Protein AF-M8CAL8-F1 (afdb_monomer_lite)

Secondary structure (DSSP, 8-state):
--SHHHHHHHHHHHHHHHHHSPPPP----GGG-PPPPTT---EEES--EEEEEEEESS---TTS---EEEEEEEE-HHHHHHHHHHHTT--PEEE----SSHHHHHHHHHHHHTT---TTS--GGGSS-TTPPPPEEEEEE-TTS-EEEEEEE-HHHHHHS-HHHHHHTHHHHHT-S-EEEETTS-HHHHHHHHHHHHHHT--EEEE--SHHHHGGGTTTGGG-SEE---HHHHHHHHHHTSSTT-------TT-S-HHHHHHHHHHHHHHHHHHHHHTT--EE-------------

InterPro domains:
  IPR002173 Carbohydrate/purine kinase, PfkB, conserved site [PS00583] (75-99)
  IPR011611 Carbohydrate kinase PfkB [PF00294] (66-242)
  IPR029056 Ribokinase-like [G3DSA:3.40.1190.20] (42-285)
  IPR029056 Ribokinase-like [SSF53613] (43-284)

Organism: Aegilops tauschii (NCBI:txid37682)

Structure (mmCIF, N/CA/C/O backbone):
data_AF-M8CAL8-F1
#
_entry.id   AF-M8CAL8-F1
#
loop_
_atom_site.group_PDB
_atom_site.id
_atom_site.type_symbol
_atom_site.label_atom_id
_atom_site.label_alt_id
_atom_site.label_comp_id
_atom_site.label_asym_id
_atom_site.label_entity_id
_atom_site.label_seq_id
_atom_site.pdbx_PDB_ins_code
_atom_site.Cartn_x
_atom_site.Cartn_y
_atom_site.Cartn_z
_atom_site.occupancy
_atom_site.B_iso_or_equiv
_atom_site.auth_seq_id
_atom_site.auth_comp_id
_atom_site.auth_asym_id
_atom_site.auth_atom_id
_atom_site.pdbx_PDB_model_num
ATOM 1 N N . MET A 1 1 ? -33.658 17.169 58.702 1.00 45.44 1 MET A N 1
ATOM 2 C CA . MET A 1 1 ? -34.264 17.317 57.355 1.00 45.44 1 MET A CA 1
ATOM 3 C C . MET A 1 1 ? -33.253 17.906 56.363 1.00 45.44 1 MET A C 1
ATOM 5 O O . MET A 1 1 ? -33.520 18.945 55.778 1.00 45.44 1 MET A O 1
ATOM 9 N N . THR A 1 2 ? -32.094 17.271 56.149 1.00 45.88 2 THR A N 1
ATOM 10 C CA . THR A 1 2 ? -31.047 17.849 55.271 1.00 45.88 2 THR A CA 1
ATOM 11 C C . THR A 1 2 ? -30.362 16.864 54.317 1.00 45.88 2 THR A C 1
ATOM 13 O O . THR A 1 2 ? -29.636 17.321 53.447 1.00 45.88 2 THR A O 1
ATOM 16 N N . ASP A 1 3 ? -30.657 15.558 54.359 1.00 44.22 3 ASP A N 1
ATOM 17 C CA . ASP A 1 3 ? -29.988 14.579 53.473 1.00 44.22 3 ASP A CA 1
ATOM 18 C C . ASP A 1 3 ? -30.807 14.119 52.254 1.00 44.22 3 ASP A C 1
ATOM 20 O O . ASP A 1 3 ? -30.258 13.645 51.258 1.00 44.22 3 ASP A O 1
ATOM 24 N N . ALA A 1 4 ? -32.132 14.291 52.267 1.00 46.16 4 ALA A N 1
ATOM 25 C CA . ALA A 1 4 ? -32.976 13.785 51.181 1.00 46.16 4 ALA A CA 1
ATOM 26 C C . ALA A 1 4 ? -32.853 14.617 49.885 1.00 46.16 4 ALA A C 1
ATOM 28 O O . ALA A 1 4 ? -32.851 14.057 48.787 1.00 46.16 4 ALA A O 1
ATOM 29 N N . ALA A 1 5 ? -32.688 15.941 49.995 1.00 46.66 5 ALA A N 1
ATOM 30 C CA . ALA A 1 5 ? -32.667 16.848 48.844 1.00 46.66 5 ALA A CA 1
ATOM 31 C C . ALA A 1 5 ? -31.391 16.714 47.989 1.00 46.66 5 ALA A C 1
ATOM 33 O O . ALA A 1 5 ? -31.481 16.695 46.761 1.00 46.66 5 ALA A O 1
ATOM 34 N N . ALA A 1 6 ? -30.221 16.525 48.617 1.00 49.16 6 ALA A N 1
ATOM 35 C CA . ALA A 1 6 ? -28.933 16.387 47.927 1.00 49.16 6 ALA A CA 1
ATOM 36 C C . ALA A 1 6 ? -28.840 15.110 47.065 1.00 49.16 6 ALA A C 1
ATOM 38 O O . ALA A 1 6 ? -28.161 15.088 46.034 1.00 49.16 6 ALA A O 1
ATOM 39 N N . SER A 1 7 ? -29.564 14.054 47.451 1.00 55.91 7 SER A N 1
ATOM 40 C CA . SER A 1 7 ? -29.590 12.777 46.728 1.00 55.91 7 SER A CA 1
ATOM 41 C C . SER A 1 7 ? -30.360 12.847 45.400 1.00 55.91 7 SER A C 1
ATOM 43 O O . SER A 1 7 ? -29.988 12.178 44.432 1.00 55.91 7 SER A O 1
ATOM 45 N N . SER A 1 8 ? -31.398 13.691 45.313 1.00 54.00 8 SER A N 1
ATOM 46 C CA . SER A 1 8 ? -32.253 13.785 44.121 1.00 54.00 8 SER A CA 1
ATOM 47 C C . SER A 1 8 ? -31.601 14.596 42.995 1.00 54.00 8 SER A C 1
ATOM 49 O O . SER A 1 8 ? -31.705 14.228 41.823 1.00 54.00 8 SER A O 1
ATOM 51 N N . SER A 1 9 ? -30.857 15.647 43.353 1.00 53.38 9 SER A N 1
ATOM 52 C CA . SER A 1 9 ? -30.131 16.515 42.419 1.00 53.38 9 SER A CA 1
ATOM 53 C C . SER A 1 9 ? -28.962 15.773 41.774 1.00 53.38 9 SER A C 1
ATOM 55 O O . SER A 1 9 ? -28.768 15.848 40.562 1.00 53.38 9 SER A O 1
ATOM 57 N N . ARG A 1 10 ? -28.227 14.973 42.565 1.00 56.38 10 ARG A N 1
ATOM 58 C CA . ARG A 1 10 ? -27.135 14.122 42.063 1.00 56.38 10 ARG A CA 1
ATOM 59 C C . ARG A 1 10 ? -27.631 13.070 41.071 1.00 56.38 10 ARG A C 1
ATOM 61 O O . ARG A 1 10 ? -27.015 12.892 40.027 1.00 56.38 10 ARG A O 1
ATOM 68 N N . ARG A 1 11 ? -28.778 12.431 41.334 1.00 61.41 11 ARG A N 1
ATOM 69 C CA . ARG A 1 11 ? -29.354 11.424 40.421 1.00 61.41 11 ARG A CA 1
ATOM 70 C C . ARG A 1 11 ? -29.798 12.005 39.074 1.00 61.41 11 ARG A C 1
ATOM 72 O O . ARG A 1 11 ? -29.676 11.314 38.069 1.00 61.41 11 ARG A O 1
ATOM 79 N N . ARG A 1 12 ? -30.270 13.258 39.032 1.00 62.41 12 ARG A N 1
ATOM 80 C CA . ARG A 1 12 ? -30.657 13.930 37.773 1.00 62.41 12 ARG A CA 1
ATOM 81 C C . ARG A 1 12 ? -29.468 14.429 36.952 1.00 62.41 12 ARG A C 1
ATOM 83 O O . ARG A 1 12 ? -29.579 14.511 35.736 1.00 62.41 12 ARG A O 1
ATOM 90 N N . MET A 1 13 ? -28.346 14.740 37.600 1.00 58.12 13 MET A N 1
ATOM 91 C CA . MET A 1 13 ? -27.135 15.246 36.938 1.00 58.12 13 MET A CA 1
ATOM 92 C C . MET A 1 13 ? -26.206 14.138 36.424 1.00 58.12 13 MET A C 1
ATOM 94 O O . MET A 1 13 ? -25.361 14.394 35.571 1.00 58.12 13 MET A O 1
ATOM 98 N N . GLU A 1 14 ? -26.366 12.900 36.895 1.00 56.22 14 GLU A N 1
ATOM 99 C CA . GLU A 1 14 ? -25.504 11.773 36.519 1.00 56.22 14 GLU A CA 1
ATOM 100 C C . GLU A 1 14 ? -25.536 11.402 35.015 1.00 56.22 14 GLU A C 1
ATOM 102 O O . GLU A 1 14 ? -24.474 11.130 34.452 1.00 56.22 14 GLU A O 1
ATOM 107 N N . PRO A 1 15 ? -26.684 11.440 34.303 1.00 58.56 15 PRO A N 1
ATOM 108 C CA . PRO A 1 15 ? -26.725 11.200 32.855 1.00 58.56 15 PRO A CA 1
ATOM 109 C C . PRO A 1 15 ? -26.003 12.286 32.047 1.00 58.56 15 PRO A C 1
ATOM 111 O O . PRO A 1 15 ? -25.360 11.984 31.041 1.00 58.56 15 PRO A O 1
ATOM 114 N N . VAL A 1 16 ? -26.080 13.539 32.512 1.00 63.75 16 VAL A N 1
ATOM 115 C CA . VAL A 1 16 ? -25.415 14.701 31.902 1.00 63.75 16 VAL A CA 1
ATOM 116 C C . VAL A 1 16 ? -23.908 14.626 32.145 1.00 63.75 16 VAL A C 1
ATOM 118 O O . VAL A 1 16 ? -23.120 14.775 31.216 1.00 63.75 16 VAL A O 1
ATOM 121 N N . ARG A 1 17 ? -23.494 14.268 33.366 1.00 59.16 17 ARG A N 1
ATOM 122 C CA . ARG A 1 17 ? -22.090 14.019 33.720 1.00 59.16 17 ARG A CA 1
ATOM 123 C C . ARG A 1 17 ? -21.457 12.917 32.861 1.00 59.16 17 ARG A C 1
ATOM 125 O O . ARG A 1 17 ? -20.311 13.064 32.459 1.00 59.16 17 ARG A O 1
ATOM 132 N N . ARG A 1 18 ? -22.192 11.848 32.529 1.00 56.25 18 ARG A N 1
ATOM 133 C CA . ARG A 1 18 ? -21.703 10.780 31.630 1.00 56.25 18 ARG A CA 1
ATOM 134 C C . ARG A 1 18 ? -21.547 11.206 30.168 1.00 56.25 18 ARG A C 1
ATOM 136 O O . ARG A 1 18 ? -20.759 10.586 29.469 1.00 56.25 18 ARG A O 1
ATOM 143 N N . HIS A 1 19 ? -22.283 12.218 29.709 1.00 59.44 19 HIS A N 1
ATOM 144 C CA . HIS A 1 19 ? -22.150 12.757 28.348 1.00 59.44 19 HIS A CA 1
ATOM 145 C C . HIS A 1 19 ? -21.056 13.825 28.233 1.00 59.44 19 HIS A C 1
ATOM 147 O O . HIS A 1 19 ? -20.550 14.053 27.140 1.00 59.44 19 HIS A O 1
ATOM 153 N N . LEU A 1 20 ? -20.695 14.470 29.347 1.00 55.94 20 LEU A N 1
ATOM 154 C CA . LEU A 1 20 ? -19.670 15.519 29.401 1.00 55.94 20 LEU A CA 1
ATOM 155 C C . LEU A 1 20 ? -18.268 14.995 29.742 1.00 55.94 20 LEU A C 1
ATOM 157 O O . LEU A 1 20 ? -17.295 15.732 29.604 1.00 55.94 20 LEU A O 1
ATOM 161 N N . LEU A 1 21 ? -18.150 13.746 30.199 1.00 47.38 21 LEU A N 1
ATOM 162 C CA . LEU A 1 21 ? -16.858 13.096 30.387 1.00 47.38 21 LEU A CA 1
ATOM 163 C C . LEU A 1 21 ? -16.451 12.387 29.087 1.00 47.38 21 LEU A C 1
ATOM 165 O O . LEU A 1 21 ? -17.270 11.646 28.534 1.00 47.38 21 LEU A O 1
ATOM 169 N N . PRO A 1 22 ? -15.208 12.567 28.601 1.00 40.62 22 PRO A N 1
ATOM 170 C CA . PRO A 1 22 ? -14.703 11.774 27.490 1.00 40.62 22 PRO A CA 1
ATOM 171 C C . PRO A 1 22 ? -14.821 10.295 27.862 1.00 40.62 22 PRO A C 1
ATOM 173 O O . PRO A 1 22 ? -14.403 9.882 28.949 1.00 40.62 22 PRO A O 1
ATOM 176 N N . ARG A 1 23 ? -15.452 9.501 26.987 1.00 48.69 23 ARG A N 1
ATOM 177 C CA . ARG A 1 23 ? -15.519 8.051 27.186 1.00 48.69 23 ARG A CA 1
ATOM 178 C C . ARG A 1 23 ? -14.078 7.545 27.288 1.00 48.69 23 ARG A C 1
ATOM 180 O O . ARG A 1 23 ? -13.284 7.888 26.412 1.00 48.69 23 ARG A O 1
ATOM 187 N N . PRO A 1 24 ? -13.718 6.759 28.318 1.00 43.84 24 PRO A N 1
ATOM 188 C CA . PRO A 1 24 ? -12.423 6.103 28.310 1.00 43.84 24 PRO A CA 1
ATOM 189 C C . PRO A 1 24 ? -12.332 5.273 27.022 1.00 43.84 24 PRO A C 1
ATOM 191 O O . PRO A 1 24 ? -13.335 4.654 26.639 1.00 43.84 24 PRO A O 1
ATOM 194 N N . PRO A 1 25 ? -11.183 5.285 26.325 1.00 42.75 25 PRO A N 1
ATOM 195 C CA . PRO A 1 25 ? -11.011 4.451 25.150 1.00 42.75 25 PRO A CA 1
ATOM 196 C C . PRO A 1 25 ? -11.322 3.000 25.542 1.00 42.75 25 PRO A C 1
ATOM 198 O O . PRO A 1 25 ? -10.982 2.587 26.657 1.00 42.75 25 PRO A O 1
ATOM 201 N N . PRO A 1 26 ? -12.003 2.225 24.682 1.00 40.81 26 PRO A N 1
ATOM 202 C CA . PRO A 1 26 ? -12.316 0.841 24.990 1.00 40.81 26 PRO A CA 1
ATOM 203 C C . PRO A 1 26 ? -11.010 0.097 25.283 1.00 40.81 26 PRO A C 1
ATOM 205 O O . PRO A 1 26 ? -10.148 -0.047 24.409 1.00 40.81 26 PRO A O 1
ATOM 208 N N . VAL A 1 27 ? -10.862 -0.343 26.534 1.00 36.78 27 VAL A N 1
ATOM 209 C CA . VAL A 1 27 ? -9.785 -1.234 26.959 1.00 36.78 27 VAL A CA 1
ATOM 210 C C . VAL A 1 27 ? -10.087 -2.587 26.329 1.00 36.78 27 VAL A C 1
ATOM 212 O O . VAL A 1 27 ? -10.927 -3.340 26.818 1.00 36.78 27 VAL A O 1
ATOM 215 N N . LEU A 1 28 ? -9.445 -2.864 25.196 1.00 40.28 28 LEU A N 1
ATOM 216 C CA . LEU A 1 28 ? -9.502 -4.179 24.574 1.00 40.28 28 LEU A CA 1
ATOM 217 C C . LEU A 1 28 ? -8.608 -5.114 25.384 1.00 40.28 28 LEU A C 1
ATOM 219 O O . LEU A 1 28 ? -7.387 -4.977 25.401 1.00 40.28 28 LEU A O 1
ATOM 223 N N . SER A 1 29 ? -9.236 -6.070 26.059 1.00 35.62 29 SER A N 1
ATOM 224 C CA . SER A 1 29 ? -8.557 -7.285 26.495 1.00 35.62 29 SER A CA 1
ATOM 225 C C . SER A 1 29 ? -8.068 -8.033 25.252 1.00 35.62 29 SER A C 1
ATOM 227 O O . SER A 1 29 ? -8.845 -8.213 24.312 1.00 35.62 29 SER A O 1
ATOM 229 N N . LEU A 1 30 ? -6.815 -8.508 25.248 1.00 39.47 30 LEU A N 1
ATOM 230 C CA . LEU A 1 30 ? -6.262 -9.353 24.174 1.00 39.47 30 LEU A CA 1
ATOM 231 C C . LEU A 1 30 ? -7.127 -10.596 23.871 1.00 39.47 30 LEU A C 1
ATOM 233 O O . LEU A 1 30 ? -6.995 -11.190 22.806 1.00 39.47 30 LEU A O 1
ATOM 237 N N . ASN A 1 31 ? -8.052 -10.957 24.765 1.00 32.97 31 ASN A N 1
ATOM 238 C CA . ASN A 1 31 ? -9.003 -12.051 24.577 1.00 32.97 31 ASN A CA 1
ATOM 239 C C . ASN A 1 31 ? -10.201 -11.705 23.663 1.00 32.97 31 ASN A C 1
ATOM 241 O O . ASN A 1 31 ? -11.083 -12.544 23.506 1.00 32.97 31 ASN A O 1
ATOM 245 N N . GLN A 1 32 ? -10.280 -10.497 23.085 1.00 40.00 32 GLN A N 1
ATOM 246 C CA . GLN A 1 32 ? -11.395 -10.066 22.220 1.00 40.00 32 GLN A CA 1
ATOM 247 C C . GLN A 1 32 ? -11.099 -10.054 20.713 1.00 40.00 32 GLN A C 1
ATOM 249 O O . GLN A 1 32 ? -11.957 -9.625 19.942 1.00 40.00 32 GLN A O 1
ATOM 254 N N . LEU A 1 33 ? -9.967 -10.597 20.252 1.00 43.50 33 LEU A N 1
ATOM 255 C CA . LEU A 1 33 ? -9.887 -11.108 18.876 1.00 43.50 33 LEU A CA 1
ATOM 256 C C . LEU A 1 33 ? -10.715 -12.399 18.809 1.00 43.50 33 LEU A C 1
ATOM 258 O O . LEU A 1 33 ? -10.192 -13.509 18.772 1.00 43.50 33 LEU A O 1
ATOM 262 N N . SER A 1 34 ? -12.035 -12.244 18.905 1.00 41.59 34 SER A N 1
ATOM 263 C CA . SER A 1 34 ? -12.971 -13.320 18.605 1.00 41.59 34 SER A CA 1
ATOM 264 C C . SER A 1 34 ? -12.742 -13.741 17.156 1.00 41.59 34 SER A C 1
ATOM 266 O O . SER A 1 34 ? -12.490 -12.898 16.293 1.00 41.59 34 SER A O 1
ATOM 268 N N . ALA A 1 35 ? -12.745 -15.052 16.900 1.00 47.06 35 ALA A N 1
ATOM 269 C CA . ALA A 1 35 ? -12.675 -15.551 15.535 1.00 47.06 35 ALA A CA 1
ATOM 270 C C . ALA A 1 35 ? -13.776 -14.854 14.714 1.00 47.06 35 ALA A C 1
ATOM 272 O O . ALA A 1 35 ? -14.893 -14.735 15.228 1.00 47.06 35 ALA A O 1
ATOM 273 N N . PRO A 1 36 ? -13.473 -14.362 13.499 1.00 53.16 36 PRO A N 1
ATOM 274 C CA . PRO A 1 36 ? -14.463 -13.672 12.683 1.00 53.16 36 PRO A CA 1
ATOM 275 C C . PRO A 1 36 ? -15.722 -14.533 12.559 1.00 53.16 36 PRO A C 1
ATOM 277 O O . PRO A 1 36 ? -15.630 -15.744 12.330 1.00 53.16 36 PRO A O 1
ATOM 280 N N . GLU A 1 37 ? -16.896 -13.921 12.732 1.00 54.16 37 GLU A N 1
ATOM 281 C CA . GLU A 1 37 ? -18.159 -14.608 12.465 1.00 54.16 37 GLU A CA 1
ATOM 282 C C . GLU A 1 37 ? -18.152 -15.113 11.015 1.00 54.16 37 GLU A C 1
ATOM 284 O O . GLU A 1 37 ? -17.632 -14.447 10.113 1.00 54.16 37 GLU A O 1
ATOM 289 N N . ALA A 1 38 ? -18.705 -16.307 10.786 1.00 53.12 38 ALA A N 1
ATOM 290 C CA . ALA A 1 38 ? -18.708 -16.938 9.472 1.00 53.12 38 ALA A CA 1
ATOM 291 C C . ALA A 1 38 ? -19.272 -15.974 8.406 1.00 53.12 38 ALA A C 1
ATOM 293 O O . ALA A 1 38 ? -20.449 -15.624 8.437 1.00 53.12 38 ALA A O 1
ATOM 294 N N . GLY A 1 39 ? -18.415 -15.540 7.475 1.00 67.56 39 GLY A N 1
ATOM 295 C CA . GLY A 1 39 ? -18.762 -14.612 6.390 1.00 67.56 39 GLY A CA 1
ATOM 296 C C . GLY A 1 39 ? -18.149 -13.209 6.490 1.00 67.56 39 GLY A C 1
ATOM 297 O O . GLY A 1 39 ? -18.217 -12.463 5.513 1.00 67.56 39 GLY A O 1
ATOM 298 N N . GLN A 1 40 ? -17.513 -12.841 7.606 1.00 83.00 40 GLN A N 1
ATOM 299 C CA . GLN A 1 40 ? -16.755 -11.590 7.710 1.00 83.00 40 GLN A CA 1
ATOM 300 C C . GLN A 1 40 ? -15.361 -11.757 7.092 1.00 83.00 40 GLN A C 1
ATOM 302 O O . GLN A 1 40 ? -14.592 -12.627 7.498 1.00 83.00 40 GLN A O 1
ATOM 307 N N . ILE A 1 41 ? -15.021 -10.914 6.114 1.00 93.19 41 ILE A N 1
ATOM 308 C CA . ILE A 1 41 ? -13.719 -10.945 5.432 1.00 93.19 41 ILE A CA 1
ATOM 309 C C . ILE A 1 41 ? -12.945 -9.645 5.671 1.00 93.19 41 ILE A C 1
ATOM 311 O O . ILE A 1 41 ? -13.567 -8.578 5.691 1.00 93.19 41 ILE A O 1
ATOM 315 N N . PRO A 1 42 ? -11.609 -9.697 5.845 1.00 97.00 42 PRO A N 1
ATOM 316 C CA . PRO A 1 42 ? -10.791 -8.493 5.924 1.00 97.00 42 PRO A CA 1
ATOM 317 C C . PRO A 1 42 ? -10.958 -7.627 4.677 1.00 97.00 42 PRO A C 1
ATOM 319 O O . PRO A 1 42 ? -11.084 -8.144 3.563 1.00 97.00 42 PRO A O 1
ATOM 322 N N . VAL A 1 43 ? -10.926 -6.313 4.867 1.00 98.38 43 VAL A N 1
ATOM 323 C CA . VAL A 1 43 ? -10.919 -5.343 3.771 1.00 98.38 43 VAL A CA 1
ATOM 324 C C . VAL A 1 43 ? -9.544 -4.701 3.707 1.00 98.38 43 VAL A C 1
ATOM 326 O O . VAL A 1 43 ? -9.004 -4.274 4.724 1.00 98.38 43 VAL A O 1
ATOM 329 N N . ILE A 1 44 ? -8.982 -4.637 2.509 1.00 98.38 44 ILE A N 1
ATOM 330 C CA . ILE A 1 44 ? -7.669 -4.063 2.232 1.00 98.38 44 ILE A CA 1
ATOM 331 C C . ILE A 1 44 ? -7.874 -2.941 1.223 1.00 98.38 44 ILE A C 1
ATOM 333 O O . ILE A 1 44 ? -8.464 -3.175 0.173 1.00 98.38 44 ILE A O 1
ATOM 337 N N . ILE A 1 45 ? -7.398 -1.735 1.523 1.00 98.38 45 ILE A N 1
ATOM 338 C CA . ILE A 1 45 ? -7.470 -0.585 0.616 1.00 98.38 45 ILE A CA 1
ATOM 339 C C . ILE A 1 45 ? -6.057 -0.092 0.339 1.00 98.38 45 ILE A C 1
ATOM 341 O O . ILE A 1 45 ? -5.308 0.228 1.264 1.00 98.38 45 ILE A O 1
ATOM 345 N N . GLY A 1 46 ? -5.692 -0.032 -0.937 1.00 97.25 46 GLY A N 1
ATOM 346 C CA . GLY A 1 46 ? -4.359 0.402 -1.333 1.00 97.25 46 GLY A CA 1
ATOM 347 C C . GLY A 1 46 ? -4.031 0.138 -2.790 1.00 97.25 46 GLY A C 1
ATOM 348 O O . GLY A 1 46 ? -4.912 -0.133 -3.607 1.00 97.25 46 GLY A O 1
ATOM 349 N N . GLY A 1 47 ? -2.748 0.235 -3.124 1.00 94.62 47 GLY A N 1
ATOM 350 C CA . GLY A 1 47 ? -2.272 0.139 -4.503 1.00 94.62 47 GLY A CA 1
ATOM 351 C C . GLY A 1 47 ? -2.087 -1.293 -5.010 1.00 94.62 47 GLY A C 1
ATOM 352 O O . GLY A 1 47 ? -1.501 -2.138 -4.328 1.00 94.62 47 GLY A O 1
ATOM 353 N N . MET A 1 48 ? -2.510 -1.526 -6.254 1.00 95.44 48 MET A N 1
ATOM 354 C CA . MET A 1 48 ? -2.011 -2.600 -7.118 1.00 95.44 48 MET A CA 1
ATOM 355 C C . MET A 1 48 ? -1.033 -1.982 -8.115 1.00 95.44 48 MET A C 1
ATOM 357 O O . MET A 1 48 ? -1.378 -1.010 -8.780 1.00 95.44 48 MET A O 1
ATOM 361 N N . VAL A 1 49 ? 0.189 -2.507 -8.187 1.00 96.69 49 VAL A N 1
ATOM 362 C CA . VAL A 1 49 ? 1.272 -1.919 -8.989 1.00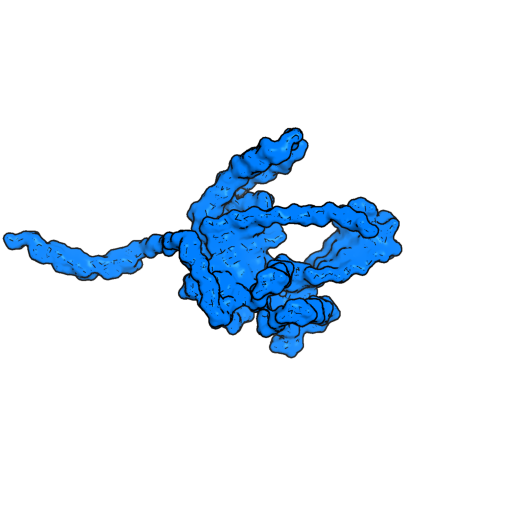 96.69 49 VAL A CA 1
ATOM 363 C C . VAL A 1 49 ? 1.881 -2.990 -9.878 1.00 96.69 49 VAL A C 1
ATOM 365 O O . VAL A 1 49 ? 2.097 -4.112 -9.430 1.00 96.69 49 VAL A O 1
ATOM 368 N N . LEU A 1 50 ? 2.173 -2.665 -11.132 1.00 97.69 50 LEU A N 1
ATOM 369 C CA . LEU A 1 50 ? 3.040 -3.492 -11.962 1.00 97.69 50 LEU A CA 1
ATOM 370 C C . LEU A 1 50 ? 4.492 -3.050 -11.770 1.00 97.69 50 LEU A C 1
ATOM 372 O O . LEU A 1 50 ? 4.858 -1.940 -12.155 1.00 97.69 50 LEU A O 1
ATOM 376 N N . ASP A 1 51 ? 5.324 -3.936 -11.236 1.00 96.94 51 ASP A N 1
ATOM 377 C CA . ASP A 1 51 ? 6.761 -3.706 -11.135 1.00 96.94 51 ASP A CA 1
ATOM 378 C C . ASP A 1 51 ? 7.456 -4.268 -12.385 1.00 96.94 51 ASP A C 1
ATOM 380 O O . ASP A 1 51 ? 7.333 -5.452 -12.720 1.00 96.94 51 ASP A O 1
ATOM 384 N N . ILE A 1 52 ? 8.191 -3.414 -13.095 1.00 97.69 52 ILE A N 1
ATOM 385 C CA . ILE A 1 52 ? 9.011 -3.760 -14.258 1.00 97.69 52 ILE A CA 1
ATOM 386 C C . ILE A 1 52 ? 10.470 -3.686 -13.832 1.00 97.69 52 ILE A C 1
ATOM 388 O O . ILE A 1 52 ? 10.997 -2.612 -13.558 1.00 97.69 52 ILE A O 1
ATOM 392 N N . HIS A 1 53 ? 11.140 -4.831 -13.778 1.00 96.62 53 HIS A N 1
ATOM 393 C CA . HIS A 1 53 ? 12.532 -4.945 -13.356 1.00 96.62 53 HIS A CA 1
ATOM 394 C C . HIS A 1 53 ? 13.422 -5.279 -14.553 1.00 96.62 53 HIS A C 1
ATOM 396 O O . HIS A 1 53 ? 13.388 -6.400 -15.063 1.00 96.62 53 HIS A O 1
ATOM 402 N N . ALA A 1 54 ? 14.237 -4.316 -14.980 1.00 96.81 54 ALA A N 1
ATOM 403 C CA . ALA A 1 54 ? 15.216 -4.459 -16.049 1.00 96.81 54 ALA A CA 1
ATOM 404 C C . ALA A 1 54 ? 16.625 -4.634 -15.465 1.00 96.81 54 ALA A C 1
ATOM 406 O O . ALA A 1 54 ? 17.169 -3.729 -14.834 1.00 96.81 54 ALA A O 1
ATOM 407 N N . LYS A 1 55 ? 17.225 -5.805 -15.682 1.00 95.38 55 LYS A N 1
ATOM 408 C CA . LYS A 1 55 ? 18.590 -6.144 -15.261 1.00 95.38 55 LYS A CA 1
ATOM 409 C C . LYS A 1 55 ? 19.482 -6.267 -16.497 1.00 95.38 55 LYS A C 1
ATOM 411 O O . LYS A 1 55 ? 19.319 -7.228 -17.256 1.00 95.38 55 LYS A O 1
ATOM 416 N N . PRO A 1 56 ? 20.384 -5.309 -16.746 1.00 94.19 56 PRO A N 1
ATOM 417 C CA . PRO A 1 56 ? 21.233 -5.343 -17.922 1.00 94.19 56 PRO A CA 1
ATOM 418 C C . PRO A 1 56 ? 22.345 -6.391 -17.752 1.00 94.19 56 PRO A C 1
ATOM 420 O O . PRO A 1 56 ? 22.840 -6.623 -16.652 1.00 94.19 56 PRO A O 1
ATOM 423 N N . SER A 1 57 ? 22.742 -7.046 -18.844 1.00 93.56 57 SER A N 1
ATOM 424 C CA . SER A 1 57 ? 23.842 -8.030 -18.848 1.00 93.56 57 SER A CA 1
ATOM 425 C C . SER A 1 57 ? 25.224 -7.379 -18.940 1.00 93.56 57 SER A C 1
ATOM 427 O O . SER A 1 57 ? 26.243 -8.045 -18.782 1.00 93.56 57 SER A O 1
ATOM 429 N N . VAL A 1 58 ? 25.255 -6.079 -19.220 1.00 91.69 58 VAL A N 1
ATOM 430 C CA . VAL A 1 58 ? 26.445 -5.226 -19.273 1.00 91.69 58 VAL A CA 1
ATOM 431 C C . VAL A 1 58 ? 26.126 -3.908 -18.561 1.00 91.69 58 VAL A C 1
ATOM 433 O O . VAL A 1 58 ? 24.948 -3.582 -18.425 1.00 91.69 58 VAL A O 1
ATOM 436 N N . PRO A 1 59 ? 27.121 -3.127 -18.107 1.00 92.06 59 PRO A N 1
ATOM 437 C CA . PRO A 1 59 ? 26.851 -1.841 -17.472 1.00 92.06 59 PRO A CA 1
ATOM 438 C C . PRO A 1 59 ? 25.954 -0.941 -18.347 1.00 92.06 59 PRO A C 1
ATOM 440 O O . PRO A 1 59 ? 26.248 -0.772 -19.536 1.00 92.06 59 PRO A O 1
ATOM 443 N N . PRO A 1 60 ? 24.857 -0.381 -17.800 1.00 90.62 60 PRO A N 1
ATOM 444 C CA . PRO A 1 60 ? 23.954 0.471 -18.567 1.00 90.62 60 PRO A CA 1
ATOM 445 C C . PRO A 1 60 ? 24.658 1.766 -18.996 1.00 90.62 60 PRO A C 1
ATOM 447 O O . PRO A 1 60 ? 25.460 2.329 -18.249 1.00 90.62 60 PRO A O 1
ATOM 450 N N . HIS A 1 61 ? 24.349 2.252 -20.202 1.00 87.94 61 HIS A N 1
ATOM 451 C CA . HIS A 1 61 ? 24.924 3.481 -20.755 1.00 87.94 61 HIS A CA 1
ATOM 452 C C . HIS A 1 61 ? 23.822 4.473 -21.160 1.00 87.94 61 HIS A C 1
ATOM 454 O O . HIS A 1 61 ? 22.881 4.073 -21.852 1.00 87.94 61 HIS A O 1
ATOM 460 N N . PRO A 1 62 ? 23.917 5.761 -20.774 1.00 89.94 62 PRO A N 1
ATOM 461 C CA . PRO A 1 62 ? 22.946 6.770 -21.182 1.00 89.94 62 PRO A CA 1
ATOM 462 C C . PRO A 1 62 ? 22.813 6.881 -22.708 1.00 89.94 62 PRO A C 1
ATOM 464 O O . PRO A 1 62 ? 23.803 6.854 -23.432 1.00 89.94 62 PRO A O 1
ATOM 467 N N . GLY A 1 63 ? 21.584 7.046 -23.199 1.00 91.94 63 GLY A N 1
ATOM 468 C CA . GLY A 1 63 ? 21.314 7.309 -24.619 1.00 91.94 63 GLY A CA 1
ATOM 469 C C . GLY A 1 63 ? 21.286 6.082 -25.537 1.00 91.94 63 GLY A C 1
ATOM 470 O O . GLY A 1 63 ? 21.110 6.247 -26.741 1.00 91.94 63 GLY A O 1
ATOM 471 N N . THR A 1 64 ? 21.416 4.861 -25.009 1.00 92.56 64 THR A N 1
ATOM 472 C CA . THR A 1 64 ? 21.254 3.625 -25.791 1.00 92.56 64 THR A CA 1
ATOM 473 C C . THR A 1 64 ? 20.570 2.523 -24.979 1.00 92.56 64 THR A C 1
ATOM 475 O O . THR A 1 64 ? 20.388 2.640 -23.769 1.00 92.56 64 THR A O 1
ATOM 478 N N . THR A 1 65 ? 20.184 1.442 -25.653 1.00 93.75 65 THR A N 1
ATOM 479 C CA . THR A 1 65 ? 19.730 0.203 -25.009 1.00 93.75 65 THR A CA 1
ATOM 480 C C . THR A 1 65 ? 20.883 -0.789 -24.923 1.00 93.75 65 THR A C 1
ATOM 482 O O . THR A 1 65 ? 21.792 -0.784 -25.756 1.00 93.75 65 THR A O 1
ATOM 485 N N . VAL A 1 66 ? 20.853 -1.646 -23.906 1.00 94.38 66 VAL A N 1
ATOM 486 C CA . VAL A 1 66 ? 21.825 -2.728 -23.725 1.00 94.38 66 VAL A CA 1
ATOM 487 C C . VAL A 1 66 ? 21.092 -4.065 -23.583 1.00 94.38 66 VAL A C 1
ATOM 489 O O . VAL A 1 66 ? 19.960 -4.079 -23.091 1.00 94.38 66 VAL A O 1
ATOM 492 N N . PRO A 1 67 ? 21.697 -5.195 -23.993 1.00 95.06 67 PRO A N 1
ATOM 493 C CA . PRO A 1 67 ? 21.124 -6.515 -23.753 1.00 95.06 67 PRO A CA 1
ATOM 494 C C . PRO A 1 67 ? 20.914 -6.781 -22.258 1.00 95.06 67 PRO A C 1
ATOM 496 O O . PRO A 1 67 ? 21.712 -6.349 -21.421 1.00 95.06 67 PRO A O 1
ATOM 499 N N . GLY A 1 68 ? 19.858 -7.515 -21.919 1.00 94.50 68 GLY A N 1
ATOM 500 C CA . GLY A 1 68 ? 19.516 -7.811 -20.534 1.00 94.50 68 GLY A CA 1
ATOM 501 C C . GLY A 1 68 ? 18.238 -8.624 -20.385 1.00 94.50 68 GLY A C 1
ATOM 502 O O . GLY A 1 68 ? 17.670 -9.123 -21.356 1.00 94.50 68 GLY A O 1
ATOM 503 N N . MET A 1 69 ? 17.782 -8.730 -19.143 1.00 95.50 69 MET A N 1
ATOM 504 C CA . MET A 1 69 ? 16.539 -9.386 -18.755 1.00 95.50 69 MET A CA 1
ATOM 505 C C . MET A 1 69 ? 15.528 -8.343 -18.282 1.00 95.50 69 MET A C 1
ATOM 507 O O . MET A 1 69 ? 15.867 -7.479 -17.478 1.00 95.50 69 MET A O 1
ATOM 511 N N . VAL A 1 70 ? 14.276 -8.466 -18.720 1.00 97.06 70 VAL A N 1
ATOM 512 C CA . VAL A 1 70 ? 13.152 -7.671 -18.206 1.00 97.06 70 VAL A CA 1
ATOM 513 C C . VAL A 1 70 ? 12.124 -8.617 -17.596 1.00 97.06 70 VAL A C 1
ATOM 515 O O . VAL A 1 70 ? 11.715 -9.587 -18.233 1.00 97.06 70 VAL A O 1
ATOM 518 N N . LYS A 1 71 ? 11.730 -8.357 -16.349 1.00 96.50 71 LYS A N 1
ATOM 519 C CA . LYS A 1 71 ? 10.717 -9.120 -15.611 1.00 96.50 71 LYS A CA 1
ATOM 520 C C . LYS A 1 71 ? 9.544 -8.221 -15.240 1.00 96.50 71 LYS A C 1
ATOM 522 O O . LYS A 1 71 ? 9.747 -7.084 -14.831 1.00 96.50 71 LYS A O 1
ATOM 527 N N . TYR A 1 72 ? 8.344 -8.779 -15.344 1.00 96.75 72 TYR A N 1
ATOM 528 C CA . TYR A 1 72 ? 7.089 -8.163 -14.923 1.00 96.75 72 TYR A CA 1
ATOM 529 C C . TYR A 1 72 ? 6.598 -8.871 -13.665 1.00 96.75 72 TYR A C 1
ATOM 531 O O . TYR A 1 72 ? 6.502 -10.101 -13.652 1.00 96.75 72 TYR A O 1
ATOM 539 N N . ILE A 1 73 ? 6.325 -8.114 -12.608 1.00 95.88 73 ILE A N 1
ATOM 540 C CA . ILE A 1 73 ? 5.993 -8.644 -11.285 1.00 95.88 73 ILE A CA 1
ATOM 541 C C . ILE A 1 73 ? 4.744 -7.926 -10.771 1.00 95.88 73 ILE A C 1
ATOM 543 O O . ILE A 1 73 ? 4.629 -6.707 -10.863 1.00 95.88 73 ILE A O 1
ATOM 547 N N . GLY A 1 74 ? 3.788 -8.690 -10.237 1.00 95.69 74 GLY A N 1
ATOM 548 C CA . GLY A 1 74 ? 2.637 -8.120 -9.542 1.00 95.69 74 GLY A CA 1
ATOM 549 C C . GLY A 1 74 ? 3.058 -7.577 -8.178 1.00 95.69 74 GLY A C 1
ATOM 550 O O . GLY A 1 74 ? 3.348 -8.357 -7.272 1.00 95.69 74 GLY A O 1
ATOM 551 N N . GLY A 1 75 ? 3.078 -6.258 -8.045 1.00 94.81 75 GLY A N 1
ATOM 552 C CA . GLY A 1 75 ? 3.513 -5.520 -6.866 1.00 94.81 75 GLY A CA 1
ATOM 553 C C . GLY A 1 75 ? 2.417 -4.656 -6.242 1.00 94.81 75 GLY A C 1
ATOM 554 O O . GLY A 1 75 ? 1.224 -4.788 -6.518 1.00 94.81 75 GLY A O 1
ATOM 555 N N . GLY A 1 76 ? 2.835 -3.744 -5.371 1.00 94.56 76 GLY A N 1
ATOM 556 C CA . GLY A 1 76 ? 1.940 -2.939 -4.540 1.00 94.56 76 GLY A CA 1
ATOM 557 C C . GLY A 1 76 ? 1.746 -3.562 -3.160 1.00 94.56 76 GLY A C 1
ATOM 558 O O . GLY A 1 76 ? 1.444 -4.746 -3.020 1.00 94.56 76 GLY A O 1
ATOM 559 N N . VAL A 1 77 ? 1.949 -2.756 -2.119 1.00 94.94 77 VAL A N 1
ATOM 560 C CA . VAL A 1 77 ? 2.022 -3.247 -0.736 1.00 94.94 77 VAL A CA 1
ATOM 561 C C . VAL A 1 77 ? 0.703 -3.885 -0.296 1.00 94.94 77 VAL A C 1
ATOM 563 O O . VAL A 1 77 ? 0.695 -5.031 0.154 1.00 94.94 77 VAL A O 1
ATOM 566 N N . ALA A 1 78 ? -0.420 -3.198 -0.510 1.00 97.06 78 ALA A N 1
ATOM 567 C CA . ALA A 1 78 ? -1.746 -3.734 -0.224 1.00 97.06 78 ALA A CA 1
ATOM 568 C C . ALA A 1 78 ? -2.041 -5.023 -1.015 1.00 97.06 78 ALA A C 1
ATOM 570 O O . ALA A 1 78 ? -2.500 -6.012 -0.442 1.00 97.06 78 ALA A O 1
ATOM 571 N N . ARG A 1 79 ? -1.693 -5.058 -2.310 1.00 96.75 79 ARG A N 1
ATOM 572 C CA . ARG A 1 79 ? -1.831 -6.252 -3.161 1.00 96.75 79 ARG A CA 1
ATOM 573 C C . ARG A 1 79 ? -1.021 -7.438 -2.625 1.00 96.75 79 ARG A C 1
ATOM 575 O O . ARG A 1 79 ? -1.531 -8.557 -2.585 1.00 96.75 79 ARG A O 1
ATOM 582 N N . ASN A 1 80 ? 0.217 -7.196 -2.186 1.00 96.56 80 ASN A N 1
ATOM 583 C CA . ASN A 1 80 ? 1.096 -8.210 -1.599 1.00 96.56 80 ASN A CA 1
ATOM 584 C C . ASN A 1 80 ? 0.510 -8.788 -0.308 1.00 96.56 80 ASN A C 1
ATOM 586 O O . ASN A 1 80 ? 0.494 -10.007 -0.131 1.00 96.56 80 ASN A O 1
ATOM 590 N N . ILE A 1 81 ? -0.010 -7.929 0.570 1.00 95.62 81 ILE A N 1
ATOM 591 C CA . ILE A 1 81 ? -0.664 -8.349 1.815 1.00 95.62 81 ILE A CA 1
ATOM 592 C C . ILE A 1 81 ? -1.912 -9.179 1.507 1.00 95.62 81 ILE A C 1
ATOM 594 O O . ILE A 1 81 ? -2.101 -10.242 2.098 1.00 95.62 81 ILE A O 1
ATOM 598 N N . ALA A 1 82 ? -2.726 -8.746 0.546 1.00 96.25 82 ALA A N 1
ATOM 599 C CA . ALA A 1 82 ? -3.941 -9.449 0.161 1.00 96.25 82 ALA A CA 1
ATOM 600 C C . ALA A 1 82 ? -3.672 -10.850 -0.408 1.00 96.25 82 ALA A C 1
ATOM 602 O O . ALA A 1 82 ? -4.317 -11.818 -0.008 1.00 96.25 82 ALA A O 1
ATOM 603 N N . GLU A 1 83 ? -2.679 -10.988 -1.290 1.00 95.12 83 GLU A N 1
ATOM 604 C CA . GLU A 1 83 ? -2.273 -12.297 -1.815 1.00 95.12 83 GLU A CA 1
ATOM 605 C C . GLU A 1 83 ? -1.658 -13.185 -0.723 1.00 95.12 83 GLU A C 1
ATOM 607 O O . GLU A 1 83 ? -1.888 -14.394 -0.703 1.00 95.12 83 GLU A O 1
ATOM 612 N N . CYS A 1 84 ? -0.900 -12.605 0.212 1.00 95.12 84 CYS A N 1
ATOM 613 C CA . CYS A 1 84 ? -0.370 -13.338 1.360 1.00 95.12 84 CYS A CA 1
ATOM 614 C C . CYS A 1 84 ? -1.505 -13.897 2.231 1.00 95.12 84 CYS A C 1
ATOM 616 O O . CYS A 1 84 ? -1.503 -15.085 2.551 1.00 95.12 84 CYS A O 1
ATOM 618 N N . MET A 1 85 ? -2.522 -13.084 2.537 1.00 93.94 85 MET A N 1
ATOM 619 C CA . MET A 1 85 ? -3.725 -13.544 3.240 1.00 93.94 85 MET A CA 1
ATOM 620 C C . MET A 1 85 ? -4.420 -14.687 2.485 1.00 93.94 85 MET A C 1
ATOM 622 O O . MET A 1 85 ? -4.766 -15.692 3.109 1.00 93.94 85 MET A O 1
ATOM 626 N N . ALA A 1 86 ? -4.538 -14.581 1.155 1.00 92.88 86 ALA A N 1
ATOM 627 C CA . ALA A 1 86 ? -5.109 -15.619 0.288 1.00 92.88 86 ALA A CA 1
ATOM 628 C C . ALA A 1 86 ? -4.365 -16.950 0.409 1.00 92.88 86 ALA A C 1
ATOM 630 O O . ALA A 1 86 ? -4.974 -17.998 0.632 1.00 92.88 86 ALA A O 1
ATOM 631 N N . LYS A 1 87 ? -3.031 -16.901 0.335 1.00 93.19 87 LYS A N 1
ATOM 632 C CA . LYS A 1 87 ? -2.150 -18.069 0.486 1.00 93.19 87 LYS A CA 1
ATOM 633 C C . LYS A 1 87 ? -2.230 -18.692 1.880 1.00 93.19 87 LYS A C 1
ATOM 635 O O . LYS A 1 87 ? -2.024 -19.894 2.014 1.00 93.19 87 LYS A O 1
ATOM 640 N N . LEU A 1 88 ? -2.558 -17.897 2.898 1.00 93.31 88 LEU A N 1
ATOM 641 C CA . LEU A 1 88 ? -2.789 -18.349 4.274 1.00 93.31 88 LEU A CA 1
ATOM 642 C C . LEU A 1 88 ? -4.240 -18.803 4.535 1.00 93.31 88 LEU A C 1
ATOM 644 O O . LEU A 1 88 ? -4.582 -19.129 5.669 1.00 93.31 88 LEU A O 1
ATOM 648 N N . GLY A 1 89 ? -5.093 -18.851 3.507 1.00 90.81 89 GLY A N 1
ATOM 649 C CA . GLY A 1 89 ? -6.458 -19.381 3.591 1.00 90.81 89 GLY A CA 1
ATOM 650 C C . GLY A 1 89 ? -7.544 -18.349 3.898 1.00 90.81 89 GLY A C 1
ATOM 651 O O . GLY A 1 89 ? -8.695 -18.729 4.100 1.00 90.81 89 GLY A O 1
ATOM 652 N N . THR A 1 90 ? -7.221 -17.053 3.916 1.00 91.31 90 THR A N 1
ATOM 653 C CA . THR A 1 90 ? -8.202 -15.968 4.084 1.00 91.31 90 THR A CA 1
ATOM 654 C C . THR A 1 90 ? -8.410 -15.240 2.764 1.00 91.31 90 THR A C 1
ATOM 656 O O . THR A 1 90 ? -7.444 -14.838 2.141 1.00 91.31 90 THR A O 1
ATOM 659 N N . GLN A 1 91 ? -9.652 -15.013 2.342 1.00 91.25 91 GLN A N 1
ATOM 660 C CA . GLN A 1 91 ? -9.964 -14.314 1.088 1.00 91.25 91 GLN A CA 1
ATOM 661 C C . GLN A 1 91 ? -10.366 -12.856 1.376 1.00 91.25 91 GLN A C 1
ATOM 663 O O . GLN A 1 91 ? -11.548 -12.600 1.622 1.00 91.25 91 GLN A O 1
ATOM 668 N N . PRO A 1 92 ? -9.421 -11.895 1.421 1.00 95.25 92 PRO A N 1
ATOM 669 C CA . PRO A 1 92 ? -9.758 -10.503 1.685 1.00 95.25 92 PRO A CA 1
ATOM 670 C C . PRO A 1 92 ? -10.473 -9.860 0.491 1.00 95.25 92 PRO A C 1
ATOM 672 O O . PRO A 1 92 ? -10.256 -10.227 -0.666 1.00 95.25 92 PRO A O 1
ATOM 675 N N . LEU A 1 93 ? -11.280 -8.836 0.768 1.00 96.19 93 LEU A N 1
ATOM 676 C CA . LEU A 1 93 ? -11.728 -7.901 -0.260 1.00 96.19 93 LEU A CA 1
ATOM 677 C C . LEU A 1 93 ? -10.649 -6.838 -0.463 1.00 96.19 93 LEU A C 1
ATOM 679 O O . LEU A 1 93 ? -10.374 -6.056 0.445 1.00 96.19 93 LEU A O 1
ATOM 683 N N . MET A 1 94 ? -10.084 -6.784 -1.664 1.00 97.00 94 MET A N 1
ATOM 684 C CA . MET A 1 94 ? -9.204 -5.696 -2.081 1.00 97.00 94 MET A CA 1
ATOM 685 C C . MET A 1 94 ? -10.033 -4.574 -2.706 1.00 97.00 94 MET A C 1
ATOM 687 O O . MET A 1 94 ? -10.784 -4.824 -3.646 1.00 97.00 94 MET A O 1
ATOM 691 N N . ILE A 1 95 ? -9.870 -3.353 -2.204 1.00 97.06 95 ILE A N 1
ATOM 692 C CA . ILE A 1 95 ? -10.378 -2.118 -2.802 1.00 97.06 95 ILE A CA 1
ATOM 693 C C . ILE A 1 95 ? -9.182 -1.393 -3.418 1.00 97.06 95 ILE A C 1
ATOM 695 O O . ILE A 1 95 ? -8.269 -0.960 -2.710 1.00 97.06 95 ILE A O 1
ATOM 699 N N . SER A 1 96 ? -9.159 -1.297 -4.743 1.00 95.56 96 SER A N 1
ATOM 700 C CA . SER A 1 96 ? -8.039 -0.715 -5.482 1.00 95.56 96 SER A CA 1
ATOM 701 C C . SER A 1 96 ? -8.485 -0.106 -6.807 1.00 95.56 96 SER A C 1
ATOM 703 O O . SER A 1 96 ? -9.675 -0.037 -7.106 1.00 95.56 96 SER A O 1
ATOM 705 N N . VAL A 1 97 ? -7.513 0.395 -7.564 1.00 92.25 97 VAL A N 1
ATOM 706 C CA . VAL A 1 97 ? -7.704 1.036 -8.859 1.00 92.25 97 VAL A CA 1
ATOM 707 C C . VAL A 1 97 ? -6.676 0.515 -9.852 1.00 92.25 97 VAL A C 1
ATOM 709 O O . VAL A 1 97 ? -5.493 0.377 -9.534 1.00 92.25 97 VAL A O 1
ATOM 712 N N . ILE A 1 98 ? -7.149 0.248 -11.062 1.00 92.56 98 ILE A N 1
ATOM 713 C CA . ILE A 1 98 ? -6.368 -0.173 -12.221 1.00 92.56 98 ILE A CA 1
ATOM 714 C C . ILE A 1 98 ? -6.952 0.501 -13.464 1.00 92.56 98 ILE A C 1
ATOM 716 O O . ILE A 1 98 ? -8.150 0.783 -13.525 1.00 92.56 98 ILE A O 1
ATOM 720 N N . GLY A 1 99 ? -6.097 0.775 -14.439 1.00 91.56 99 GLY A N 1
ATOM 721 C CA . GLY A 1 99 ? -6.512 1.276 -15.739 1.00 91.56 99 GLY A CA 1
ATOM 722 C C . GLY A 1 99 ? -7.033 0.166 -16.645 1.00 91.56 99 GLY A C 1
ATOM 723 O O . GLY A 1 99 ? -6.825 -1.022 -16.388 1.00 91.56 99 GLY A O 1
ATOM 724 N N . ASP A 1 100 ? -7.668 0.568 -17.744 1.00 89.81 100 ASP A N 1
ATOM 725 C CA . ASP A 1 100 ? -7.941 -0.325 -18.873 1.00 89.81 100 ASP A CA 1
ATOM 726 C C . ASP A 1 100 ? -6.729 -0.357 -19.816 1.00 89.81 100 ASP A C 1
ATOM 728 O O . ASP A 1 100 ? -6.736 0.197 -20.915 1.00 89.81 100 ASP A O 1
ATOM 732 N N . ASP A 1 101 ? -5.638 -0.947 -19.338 1.00 91.81 101 ASP A N 1
ATOM 733 C CA . ASP A 1 101 ? -4.371 -1.042 -20.055 1.00 91.81 101 ASP A CA 1
ATOM 734 C C . ASP A 1 101 ? -3.709 -2.418 -19.862 1.00 91.81 101 ASP A C 1
ATOM 736 O O . ASP A 1 101 ? -4.145 -3.251 -19.063 1.00 91.81 101 ASP A O 1
ATOM 740 N N . MET A 1 102 ? -2.619 -2.672 -20.599 1.00 93.75 102 MET A N 1
ATOM 741 C CA . MET A 1 102 ? -1.905 -3.957 -20.539 1.00 93.75 102 MET A CA 1
ATOM 742 C C . MET A 1 102 ? -1.395 -4.298 -19.131 1.00 93.75 102 MET A C 1
ATOM 744 O O . MET A 1 102 ? -1.265 -5.477 -18.793 1.00 93.75 102 MET A O 1
ATOM 748 N N . ALA A 1 103 ? -1.075 -3.288 -18.317 1.00 95.31 103 ALA A N 1
ATOM 749 C CA . ALA A 1 103 ? -0.617 -3.501 -16.952 1.00 95.31 103 ALA A CA 1
ATOM 750 C C . ALA A 1 103 ? -1.778 -3.939 -16.048 1.00 95.31 103 ALA A C 1
ATOM 752 O O . ALA A 1 103 ? -1.623 -4.887 -15.274 1.00 95.31 103 ALA A O 1
ATOM 753 N N . GLY A 1 104 ? -2.948 -3.318 -16.196 1.00 94.44 104 GLY A N 1
ATOM 754 C CA . GLY A 1 104 ? -4.180 -3.701 -15.511 1.00 94.44 104 GLY A CA 1
ATOM 755 C C . GLY A 1 104 ? -4.602 -5.123 -15.871 1.00 94.44 104 GLY A C 1
ATOM 756 O O . GLY A 1 104 ? -4.832 -5.944 -14.980 1.00 94.44 104 GLY A O 1
ATOM 757 N N . ASP A 1 105 ? -4.592 -5.461 -17.163 1.00 93.62 105 ASP A N 1
ATOM 758 C CA . ASP A 1 105 ? -4.887 -6.813 -17.654 1.00 93.62 105 ASP A CA 1
ATOM 759 C C . ASP A 1 105 ? -3.930 -7.863 -17.077 1.00 93.62 105 ASP A C 1
ATOM 761 O O . ASP A 1 105 ? -4.362 -8.939 -16.643 1.00 93.62 105 ASP A O 1
ATOM 765 N N . PHE A 1 106 ? -2.630 -7.553 -17.033 1.00 96.00 106 PHE A N 1
ATOM 766 C CA . PHE A 1 106 ? -1.626 -8.419 -16.420 1.00 96.00 106 PHE A CA 1
ATOM 767 C C . PHE A 1 106 ? -1.945 -8.662 -14.941 1.00 96.00 106 PHE A C 1
ATOM 769 O O . PHE A 1 106 ? -2.053 -9.816 -14.520 1.00 96.00 106 PHE A O 1
ATOM 776 N N . LEU A 1 107 ? -2.147 -7.599 -14.157 1.00 96.19 107 LEU A N 1
ATOM 777 C CA . LEU A 1 107 ? -2.418 -7.704 -12.721 1.00 96.19 107 LEU A CA 1
ATOM 778 C C . LEU A 1 107 ? -3.705 -8.488 -12.445 1.00 96.19 107 LEU A C 1
ATOM 780 O O . LEU A 1 107 ? -3.695 -9.416 -11.633 1.00 96.19 107 LEU A O 1
ATOM 784 N N . LEU A 1 108 ? -4.791 -8.184 -13.160 1.00 94.56 108 LEU A N 1
ATOM 785 C CA . LEU A 1 108 ? -6.074 -8.872 -13.005 1.00 94.56 108 LEU A CA 1
ATOM 786 C C . LEU A 1 108 ? -6.008 -10.349 -13.380 1.00 94.56 108 LEU A C 1
ATOM 788 O O . LEU A 1 108 ? -6.651 -11.174 -12.728 1.00 94.56 108 LEU A O 1
ATOM 792 N N . LYS A 1 109 ? -5.249 -10.709 -14.419 1.00 94.31 109 LYS A N 1
ATOM 793 C CA . LYS A 1 109 ? -5.084 -12.111 -14.819 1.00 94.31 109 LYS A CA 1
ATOM 794 C C . LYS A 1 109 ? -4.513 -12.937 -13.669 1.00 94.31 109 LYS A C 1
ATOM 796 O O . LYS A 1 109 ? -5.096 -13.960 -13.316 1.00 94.31 109 LYS A O 1
ATOM 801 N N . TYR A 1 110 ? -3.403 -12.501 -13.072 1.00 92.81 110 TYR A N 1
ATOM 802 C CA . TYR A 1 110 ? -2.779 -13.233 -11.963 1.00 92.81 110 TYR A CA 1
ATOM 803 C C . TYR A 1 110 ? -3.603 -13.159 -10.677 1.00 92.81 110 TYR A C 1
ATOM 805 O O . TYR A 1 110 ? -3.682 -14.148 -9.953 1.00 92.81 110 TYR A O 1
ATOM 813 N N . TRP A 1 111 ? -4.284 -12.038 -10.435 1.00 94.94 111 TRP A N 1
ATOM 814 C CA . TRP A 1 111 ? -5.213 -11.891 -9.316 1.00 94.94 111 TRP A CA 1
ATOM 815 C C . TRP A 1 111 ? -6.352 -12.919 -9.364 1.00 94.94 111 TRP A C 1
ATOM 817 O O . TRP A 1 111 ? -6.607 -13.621 -8.386 1.00 94.94 111 TRP A O 1
ATOM 827 N N . ARG A 1 112 ? -6.977 -13.095 -10.536 1.00 93.31 112 ARG A N 1
ATOM 828 C CA . ARG A 1 112 ? -8.025 -14.105 -10.755 1.00 93.31 112 ARG A CA 1
ATOM 829 C C . ARG A 1 112 ? -7.488 -15.531 -10.657 1.00 93.31 112 ARG A C 1
ATOM 831 O O . ARG A 1 112 ? -8.157 -16.387 -10.088 1.00 93.31 112 ARG A O 1
ATOM 838 N N . LEU A 1 113 ? -6.283 -15.795 -11.173 1.00 92.12 113 LEU A N 1
ATOM 839 C CA . LEU A 1 113 ? -5.632 -17.108 -11.039 1.00 92.12 113 LEU A CA 1
ATOM 840 C C . LEU A 1 113 ? -5.338 -17.471 -9.576 1.00 92.12 113 LEU A C 1
ATOM 842 O O . LEU A 1 113 ? -5.355 -18.650 -9.234 1.00 92.12 113 LEU A O 1
ATOM 846 N N . ALA A 1 114 ? -5.123 -16.476 -8.711 1.00 90.06 114 ALA A N 1
ATOM 847 C CA . ALA A 1 114 ? -5.002 -16.663 -7.265 1.00 90.06 114 ALA A CA 1
ATOM 848 C C . ALA A 1 114 ? -6.359 -16.868 -6.552 1.00 90.06 114 ALA A C 1
ATOM 850 O O . ALA A 1 114 ? -6.390 -17.022 -5.332 1.00 90.06 114 ALA A O 1
ATOM 851 N N . GLY A 1 115 ? -7.476 -16.879 -7.289 1.00 91.00 115 GLY A N 1
ATOM 852 C CA . GLY A 1 115 ? -8.824 -17.074 -6.749 1.00 91.00 115 GLY A CA 1
ATOM 853 C C . GLY A 1 115 ? -9.395 -15.857 -6.018 1.00 91.00 115 GLY A C 1
ATOM 854 O O . GLY A 1 115 ? -10.387 -15.997 -5.307 1.00 91.00 115 GLY A O 1
ATOM 855 N N . LEU A 1 116 ? -8.784 -14.678 -6.176 1.00 92.94 116 LEU A N 1
ATOM 856 C CA . LEU A 1 116 ? -9.187 -13.465 -5.470 1.00 92.94 116 LEU A CA 1
ATOM 857 C C . LEU A 1 116 ? -10.296 -12.707 -6.209 1.00 92.94 116 LEU A C 1
ATOM 859 O O . LEU A 1 116 ? -10.307 -12.594 -7.437 1.00 92.94 116 LEU A O 1
ATOM 863 N N . CYS A 1 117 ? -11.225 -12.158 -5.428 1.00 91.00 117 CYS A N 1
ATOM 864 C CA . CYS A 1 117 ? -12.367 -11.393 -5.918 1.00 91.00 117 CYS A CA 1
ATOM 865 C C . CYS A 1 117 ? -11.937 -10.043 -6.522 1.00 91.00 117 CYS A C 1
ATOM 867 O O . CYS A 1 117 ? -11.014 -9.398 -6.021 1.00 91.00 117 CYS A O 1
ATOM 869 N N . THR A 1 118 ? -12.622 -9.603 -7.582 1.00 91.75 118 THR A N 1
ATOM 870 C CA . THR A 1 118 ? -12.376 -8.320 -8.264 1.00 91.75 118 THR A CA 1
ATOM 871 C C . THR A 1 118 ? -13.446 -7.258 -7.988 1.00 91.75 118 THR A C 1
ATOM 873 O O . THR A 1 118 ? -13.353 -6.173 -8.541 1.00 91.75 118 THR A O 1
ATOM 876 N N . ASP A 1 119 ? -14.435 -7.520 -7.126 1.00 90.44 119 ASP A N 1
ATOM 877 C CA . ASP A 1 119 ? -15.558 -6.597 -6.866 1.00 90.44 119 ASP A CA 1
ATOM 878 C C . ASP A 1 119 ? -15.113 -5.212 -6.359 1.00 90.44 119 ASP A C 1
ATOM 880 O O . ASP A 1 119 ? -15.790 -4.217 -6.596 1.00 90.44 119 ASP A O 1
ATOM 884 N N . GLY A 1 120 ? -13.989 -5.139 -5.637 1.00 90.06 120 GLY A N 1
ATOM 885 C CA . GLY A 1 120 ? -13.413 -3.877 -5.156 1.00 90.06 120 GLY A CA 1
ATOM 886 C C . GLY A 1 120 ? -12.354 -3.271 -6.082 1.00 90.06 120 GLY A C 1
ATOM 887 O O . GLY A 1 120 ? -11.773 -2.237 -5.756 1.00 90.06 120 GLY A O 1
ATOM 888 N N . VAL A 1 121 ? -12.094 -3.900 -7.228 1.00 87.50 121 VAL A N 1
ATOM 889 C CA . VAL A 1 121 ? -11.100 -3.477 -8.220 1.00 87.50 121 VAL A CA 1
ATOM 890 C C . VAL A 1 121 ? -11.796 -3.394 -9.582 1.00 87.50 121 VAL A C 1
ATOM 892 O O . VAL A 1 121 ? -11.564 -4.247 -10.445 1.00 87.50 121 VAL A O 1
ATOM 895 N N . PRO A 1 122 ? -12.712 -2.429 -9.776 1.00 67.88 122 PRO A N 1
ATOM 896 C CA . PRO A 1 122 ? -13.372 -2.267 -11.060 1.00 67.88 122 PRO A CA 1
ATOM 897 C C . PRO A 1 122 ? -12.315 -1.981 -12.126 1.00 67.88 122 PRO A C 1
ATOM 899 O O . PRO A 1 122 ? -11.346 -1.253 -11.891 1.00 67.88 122 PRO A O 1
ATOM 902 N N . ASN A 1 123 ? -12.496 -2.570 -13.305 1.00 63.81 123 ASN A N 1
ATOM 903 C CA . ASN A 1 123 ? -11.732 -2.140 -14.464 1.00 63.81 123 ASN A CA 1
ATOM 904 C C . ASN A 1 123 ? -12.198 -0.713 -14.808 1.00 63.81 123 ASN A C 1
ATOM 906 O O . ASN A 1 123 ? -13.371 -0.397 -14.615 1.00 63.81 123 ASN A O 1
ATOM 910 N N . ALA A 1 124 ? -11.323 0.148 -15.333 1.00 56.66 124 ALA A N 1
ATOM 911 C CA . ALA A 1 124 ? -11.723 1.476 -15.798 1.00 56.66 124 ALA A CA 1
ATOM 912 C C . ALA A 1 124 ? -12.909 1.427 -16.790 1.00 56.66 124 ALA A C 1
ATOM 914 O O . ALA A 1 124 ? -13.694 2.369 -16.833 1.00 56.66 124 ALA A O 1
ATOM 915 N N . LYS A 1 125 ? -13.119 0.304 -17.501 1.00 57.22 125 LYS A N 1
ATOM 916 C CA . LYS A 1 125 ? -14.325 0.031 -18.314 1.00 57.22 125 LYS A CA 1
ATOM 917 C C . LYS A 1 125 ? -15.647 0.040 -17.537 1.00 57.22 125 LYS A C 1
ATOM 919 O O . LYS A 1 125 ? -16.682 0.359 -18.115 1.00 57.22 125 LYS A O 1
ATOM 924 N N . ASP A 1 126 ? -15.614 -0.325 -16.260 1.00 55.97 126 ASP A N 1
ATOM 925 C CA . ASP A 1 126 ? -16.777 -0.418 -15.369 1.00 55.97 126 ASP A CA 1
ATOM 926 C C . ASP A 1 126 ? -17.020 0.889 -14.594 1.00 55.97 126 ASP A C 1
ATOM 928 O O . ASP A 1 126 ? -17.970 0.994 -13.817 1.00 55.97 126 ASP A O 1
ATOM 932 N N . THR A 1 127 ? -16.164 1.896 -14.791 1.00 57.06 127 THR A N 1
ATOM 933 C CA . THR A 1 127 ? -16.264 3.203 -14.140 1.00 57.06 127 THR A CA 1
ATOM 934 C C . THR A 1 127 ? -16.450 4.298 -15.182 1.00 57.06 127 THR A C 1
ATOM 936 O O . THR A 1 127 ? -15.772 4.311 -16.200 1.00 57.06 127 THR A O 1
ATOM 939 N N . GLU A 1 128 ? -17.303 5.285 -14.915 1.00 58.03 128 GLU A N 1
ATOM 940 C CA . GLU A 1 128 ? -17.446 6.481 -15.769 1.00 58.03 128 GLU A CA 1
ATOM 941 C C . GLU A 1 128 ? -16.221 7.422 -15.706 1.00 58.03 128 GLU A C 1
ATOM 943 O O . GLU A 1 128 ? -16.316 8.594 -16.067 1.00 58.03 128 GLU A O 1
ATOM 948 N N . VAL A 1 129 ? -15.075 6.946 -15.205 1.00 60.06 129 VAL A N 1
ATOM 949 C CA . VAL A 1 129 ? -13.861 7.738 -15.006 1.00 60.06 129 VAL A CA 1
ATOM 950 C C . VAL A 1 129 ? -12.908 7.492 -16.180 1.00 60.06 129 VAL A C 1
ATOM 952 O O . VAL A 1 129 ? -12.226 6.466 -16.202 1.00 60.06 129 VAL A O 1
ATOM 955 N N . PRO A 1 130 ? -12.843 8.401 -17.168 1.00 60.69 130 PRO A N 1
ATOM 956 C CA . PRO A 1 130 ? -11.881 8.277 -18.253 1.00 60.69 130 PRO A CA 1
ATOM 957 C C . PRO A 1 130 ? -10.436 8.403 -17.734 1.00 60.69 130 PRO A C 1
ATOM 959 O O . PRO A 1 130 ? -10.168 9.103 -16.758 1.00 60.69 130 PRO A O 1
ATOM 962 N N . ASP A 1 131 ? -9.508 7.740 -18.428 1.00 77.00 131 ASP A N 1
ATOM 963 C CA . ASP A 1 131 ? -8.049 7.938 -18.349 1.00 77.00 131 ASP A CA 1
ATOM 964 C C . ASP A 1 131 ? -7.327 7.504 -17.059 1.00 77.00 131 ASP A C 1
ATOM 966 O O . ASP A 1 131 ? -6.245 8.003 -16.731 1.00 77.00 131 ASP A O 1
ATOM 970 N N . VAL A 1 132 ? -7.857 6.514 -16.339 1.00 87.94 132 VAL A N 1
ATOM 971 C CA . VAL A 1 132 ? -7.072 5.832 -15.300 1.00 87.94 132 VAL A CA 1
ATOM 972 C C . VAL A 1 132 ? -5.945 5.034 -15.964 1.00 87.94 132 VAL A C 1
ATOM 974 O O . VAL A 1 132 ? -6.202 4.141 -16.768 1.00 87.94 132 VAL A O 1
ATOM 977 N N . THR A 1 133 ? -4.697 5.319 -15.590 1.00 91.44 133 THR A N 1
ATOM 978 C CA . THR A 1 133 ? -3.537 4.481 -15.931 1.00 91.44 133 THR A CA 1
ATOM 979 C C . THR A 1 133 ? -3.188 3.596 -14.744 1.00 91.44 133 THR A C 1
ATOM 981 O O . THR A 1 133 ? -3.143 4.059 -13.600 1.00 91.44 133 THR A O 1
ATOM 984 N N . THR A 1 134 ? -2.961 2.309 -14.994 1.00 94.88 134 THR A N 1
ATOM 985 C CA . THR A 1 134 ? -2.562 1.369 -13.945 1.00 94.88 134 THR A CA 1
ATOM 986 C C . THR A 1 134 ? -1.252 1.832 -13.312 1.00 94.88 134 THR A C 1
ATOM 988 O O . THR A 1 134 ? -0.330 2.214 -14.037 1.00 94.88 134 THR A O 1
ATOM 991 N N . PRO A 1 135 ? -1.119 1.786 -11.973 1.00 95.94 135 PRO A N 1
ATOM 992 C CA . PRO A 1 135 ? 0.148 2.085 -11.329 1.00 95.94 135 PRO A CA 1
ATOM 993 C C . PRO A 1 135 ? 1.290 1.181 -11.827 1.00 95.94 135 PRO A C 1
ATOM 995 O O . PRO A 1 135 ? 1.174 -0.045 -11.813 1.00 95.94 135 PRO A O 1
ATOM 998 N N . VAL A 1 136 ? 2.416 1.776 -12.225 1.00 97.25 136 VAL A N 1
ATOM 999 C CA . VAL A 1 136 ? 3.615 1.066 -12.702 1.00 97.25 136 VAL A CA 1
ATOM 1000 C C . VAL A 1 136 ? 4.860 1.636 -12.029 1.00 97.25 136 VAL A C 1
ATOM 1002 O O . VAL A 1 136 ? 5.034 2.854 -11.963 1.00 97.25 136 VAL A O 1
ATOM 1005 N N . VAL A 1 137 ? 5.766 0.766 -11.592 1.00 96.00 137 VAL A N 1
ATOM 1006 C CA . VAL A 1 137 ? 7.129 1.137 -11.193 1.00 96.00 137 VAL A CA 1
ATOM 1007 C C . VAL A 1 137 ? 8.106 0.433 -12.122 1.00 96.00 137 VAL A C 1
ATOM 1009 O O . VAL A 1 137 ? 8.127 -0.788 -12.208 1.00 96.00 137 VAL A O 1
ATOM 1012 N N . SER A 1 138 ? 8.922 1.200 -12.836 1.00 97.00 138 SER A N 1
ATOM 1013 C CA . SER A 1 138 ? 9.935 0.677 -13.750 1.00 97.00 138 SER A CA 1
ATOM 1014 C C . SER A 1 138 ? 11.322 0.938 -13.190 1.00 97.00 138 SER A C 1
ATOM 1016 O O . SER A 1 138 ? 11.760 2.085 -13.150 1.00 97.00 138 SER A O 1
ATOM 1018 N N . ASN A 1 139 ? 12.018 -0.130 -12.812 1.00 96.12 139 ASN A N 1
ATOM 1019 C CA . ASN A 1 139 ? 13.353 -0.117 -12.232 1.00 96.12 139 ASN A CA 1
ATOM 1020 C C . ASN A 1 139 ? 14.369 -0.684 -13.225 1.00 96.12 139 ASN A C 1
ATOM 1022 O O . ASN A 1 139 ? 14.205 -1.791 -13.741 1.00 96.12 139 ASN A O 1
ATOM 1026 N N . VAL A 1 140 ? 15.449 0.055 -13.449 1.00 95.75 140 VAL A N 1
ATOM 1027 C CA . VAL A 1 140 ? 16.649 -0.394 -14.154 1.00 95.75 140 VAL A CA 1
ATOM 1028 C C . VAL A 1 140 ? 17.742 -0.576 -13.114 1.00 95.75 140 VAL A C 1
ATOM 1030 O O . VAL A 1 140 ? 18.034 0.353 -12.363 1.00 95.75 140 VAL A O 1
ATOM 1033 N N . PHE A 1 141 ? 18.340 -1.760 -13.066 1.00 94.19 141 PHE A N 1
ATOM 1034 C CA . PHE A 1 141 ? 19.441 -2.075 -12.158 1.00 94.19 141 PHE A CA 1
ATOM 1035 C C . PHE A 1 141 ? 20.797 -1.916 -12.854 1.00 94.19 141 PHE A C 1
ATOM 1037 O O . PHE A 1 141 ? 20.870 -1.867 -14.082 1.00 94.19 141 PHE A O 1
ATOM 1044 N N . ASP A 1 142 ? 21.875 -1.838 -12.083 1.00 90.31 142 ASP A N 1
ATOM 1045 C CA . ASP A 1 142 ? 23.241 -1.925 -12.592 1.00 90.31 142 ASP A CA 1
ATOM 1046 C C . ASP A 1 142 ? 23.751 -3.383 -12.623 1.00 90.31 142 ASP A C 1
ATOM 1048 O O . ASP A 1 142 ? 23.024 -4.333 -12.317 1.00 90.31 142 ASP A O 1
ATOM 1052 N N . GLY A 1 143 ? 25.020 -3.572 -13.005 1.00 82.44 143 GLY A N 1
ATOM 1053 C CA . GLY A 1 143 ? 25.654 -4.896 -13.049 1.00 82.44 143 GLY A CA 1
ATOM 1054 C C . GLY A 1 143 ? 25.865 -5.553 -11.676 1.00 82.44 143 GLY A C 1
ATOM 1055 O O . GLY A 1 143 ? 26.109 -6.757 -11.620 1.00 82.44 143 GLY A O 1
ATOM 1056 N N . ASN A 1 144 ? 25.746 -4.793 -10.584 1.00 85.38 144 ASN A N 1
ATOM 1057 C CA . ASN A 1 144 ? 25.842 -5.280 -9.207 1.00 85.38 144 ASN A CA 1
ATOM 1058 C C . ASN A 1 144 ? 24.462 -5.596 -8.606 1.00 85.38 144 ASN A C 1
ATOM 1060 O O . ASN A 1 144 ? 24.379 -6.165 -7.518 1.00 85.38 144 ASN A O 1
ATOM 1064 N N . GLY A 1 145 ? 23.379 -5.269 -9.320 1.00 83.94 145 GLY A N 1
ATOM 1065 C CA . GLY A 1 145 ? 22.005 -5.433 -8.855 1.00 83.94 145 GLY A CA 1
ATOM 1066 C C . GLY A 1 145 ? 21.492 -4.266 -8.011 1.00 83.94 145 GLY A C 1
ATOM 1067 O O . GLY A 1 145 ? 20.423 -4.395 -7.414 1.00 83.94 145 GLY A O 1
ATOM 1068 N N . GLU A 1 146 ? 22.207 -3.142 -7.967 1.00 88.38 146 GLU A N 1
ATOM 1069 C CA . GLU A 1 146 ? 21.744 -1.908 -7.329 1.00 88.38 146 GLU A CA 1
ATOM 1070 C C . GLU A 1 146 ? 20.836 -1.118 -8.281 1.00 88.38 146 GLU A C 1
ATOM 1072 O O . GLU A 1 146 ? 20.912 -1.261 -9.501 1.00 88.38 146 GLU A O 1
ATOM 1077 N N . LEU A 1 147 ? 19.928 -0.300 -7.741 1.00 90.12 147 LEU A N 1
ATOM 1078 C CA . LEU A 1 147 ? 19.025 0.513 -8.558 1.00 90.12 147 LEU A CA 1
ATOM 1079 C C . LEU A 1 147 ? 19.823 1.600 -9.296 1.00 90.12 147 LEU A C 1
ATOM 1081 O O . LEU A 1 147 ? 20.342 2.522 -8.672 1.00 90.12 147 LEU A O 1
ATOM 1085 N N . PHE A 1 148 ? 19.876 1.515 -10.624 1.00 91.81 148 PHE A N 1
ATOM 1086 C CA . PHE A 1 148 ? 20.544 2.489 -11.486 1.00 91.81 148 PHE A CA 1
ATOM 108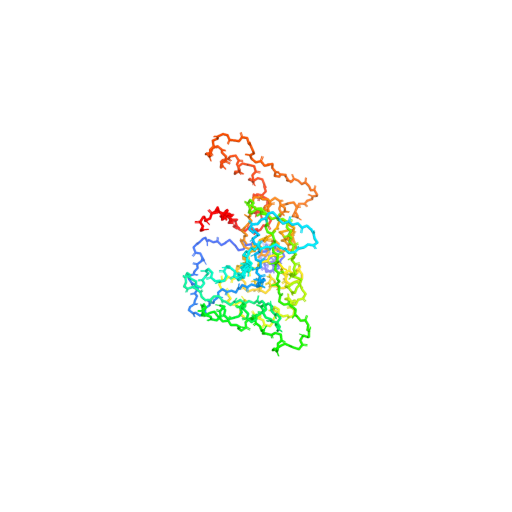7 C C . PHE A 1 148 ? 19.622 3.660 -11.850 1.00 91.81 148 PHE A C 1
ATOM 1089 O O . PHE A 1 148 ? 20.022 4.820 -11.785 1.00 91.81 148 PHE A O 1
ATOM 1096 N N . ALA A 1 149 ? 18.377 3.364 -12.230 1.00 93.31 149 ALA A N 1
ATOM 1097 C CA . ALA A 1 149 ? 17.355 4.361 -12.543 1.00 93.31 149 ALA A CA 1
ATOM 1098 C C . ALA A 1 149 ? 15.956 3.809 -12.255 1.00 93.31 149 ALA A C 1
ATOM 1100 O O . ALA A 1 149 ? 15.724 2.607 -12.373 1.00 93.31 149 ALA A O 1
ATOM 1101 N N . GLY A 1 150 ? 15.007 4.682 -11.919 1.00 92.75 150 GLY A N 1
ATOM 1102 C CA . GLY A 1 150 ? 13.636 4.275 -11.628 1.00 92.75 150 GLY A CA 1
ATOM 1103 C C . GLY A 1 150 ? 12.615 5.345 -11.990 1.00 92.75 150 GLY A C 1
ATOM 1104 O O . GLY A 1 150 ? 12.865 6.535 -11.802 1.00 92.75 150 GLY A O 1
ATOM 1105 N N . VAL A 1 151 ? 11.456 4.920 -12.488 1.00 94.56 151 VAL A N 1
ATOM 1106 C CA . VAL A 1 151 ? 10.281 5.778 -12.695 1.00 94.56 151 VAL A CA 1
ATOM 1107 C C . VAL A 1 151 ? 9.086 5.125 -12.019 1.00 94.56 151 VAL A C 1
ATOM 1109 O O . VAL A 1 151 ? 8.765 3.974 -12.306 1.00 94.56 151 VAL A O 1
ATOM 1112 N N . ALA A 1 152 ? 8.413 5.864 -11.140 1.00 91.00 152 ALA A N 1
ATOM 1113 C CA . ALA A 1 152 ? 7.195 5.420 -10.475 1.00 91.00 152 ALA A CA 1
ATOM 1114 C C . ALA A 1 152 ? 6.005 6.261 -10.952 1.00 91.00 152 ALA A C 1
ATOM 1116 O O . ALA A 1 152 ? 5.893 7.438 -10.616 1.00 91.00 152 ALA A O 1
ATOM 1117 N N . SER A 1 153 ? 5.104 5.643 -11.711 1.00 93.56 153 SER A N 1
ATOM 1118 C CA . SER A 1 153 ? 3.803 6.199 -12.080 1.00 93.56 153 SER A CA 1
ATOM 1119 C C . SER A 1 153 ? 2.742 5.568 -11.189 1.00 93.56 153 SER A C 1
ATOM 1121 O O . SER A 1 153 ? 2.153 4.555 -11.539 1.00 93.56 153 SER A O 1
ATOM 1123 N N . VAL A 1 154 ? 2.547 6.120 -9.991 1.00 90.56 154 VAL A N 1
ATOM 1124 C CA . VAL A 1 154 ? 1.658 5.539 -8.960 1.00 90.56 154 VAL A CA 1
ATOM 1125 C C . VAL A 1 154 ? 0.561 6.499 -8.492 1.00 90.56 154 VAL A C 1
ATOM 1127 O O . VAL A 1 154 ? -0.127 6.238 -7.508 1.00 90.56 154 VAL A O 1
ATOM 1130 N N . GLN A 1 155 ? 0.387 7.616 -9.203 1.00 90.50 155 GLN A N 1
ATOM 1131 C CA . GLN A 1 155 ? -0.535 8.692 -8.834 1.00 90.50 155 GLN A CA 1
ATOM 1132 C C . GLN A 1 155 ? -2.005 8.252 -8.847 1.00 90.50 155 GLN A C 1
ATOM 1134 O O . GLN A 1 155 ? -2.802 8.775 -8.073 1.00 90.50 155 GLN A O 1
ATOM 1139 N N . ALA A 1 156 ? -2.354 7.253 -9.665 1.00 92.06 156 ALA A N 1
ATOM 1140 C CA . ALA A 1 156 ? -3.725 6.770 -9.785 1.00 92.06 156 ALA A CA 1
ATOM 1141 C C . ALA A 1 156 ? -4.337 6.357 -8.434 1.00 92.06 156 ALA A C 1
ATOM 1143 O O . ALA A 1 156 ? -5.510 6.627 -8.193 1.00 92.06 156 ALA A O 1
ATOM 1144 N N . VAL A 1 157 ? -3.544 5.787 -7.518 1.00 92.81 157 VAL A N 1
ATOM 1145 C CA . VAL A 1 157 ? -4.023 5.416 -6.175 1.00 92.81 157 VAL A CA 1
ATOM 1146 C C . VAL A 1 157 ? -4.499 6.649 -5.400 1.00 92.81 157 VAL A C 1
ATOM 1148 O O . VAL A 1 157 ? -5.587 6.634 -4.835 1.00 92.81 157 VAL A O 1
ATOM 1151 N N . GLU A 1 158 ? -3.726 7.735 -5.418 1.00 93.00 158 GLU A N 1
ATOM 1152 C CA . GLU A 1 158 ? -4.062 8.980 -4.712 1.00 93.00 158 GLU A CA 1
ATOM 1153 C C . GLU A 1 158 ? -5.215 9.732 -5.380 1.00 93.00 158 GLU A C 1
ATOM 1155 O O . GLU A 1 158 ? -6.026 10.349 -4.695 1.00 93.00 158 GLU A O 1
ATOM 1160 N N . THR A 1 159 ? -5.297 9.680 -6.710 1.00 92.31 159 THR A N 1
ATOM 1161 C CA . THR A 1 159 ? -6.297 10.424 -7.483 1.00 92.31 159 THR A CA 1
ATOM 1162 C C . THR A 1 159 ? -7.659 9.738 -7.517 1.00 92.31 159 THR A C 1
ATOM 1164 O O . THR A 1 159 ? -8.677 10.423 -7.453 1.00 92.31 159 THR A O 1
ATOM 1167 N N . PHE A 1 160 ? -7.701 8.408 -7.617 1.00 91.62 160 PHE A N 1
ATOM 1168 C CA . PHE A 1 160 ? -8.936 7.683 -7.932 1.00 91.62 160 PHE A CA 1
ATOM 1169 C C . PHE A 1 160 ? -9.493 6.854 -6.775 1.00 91.62 160 PHE A C 1
ATOM 1171 O O . PHE A 1 160 ? -10.710 6.662 -6.724 1.00 91.62 160 PHE A O 1
ATOM 1178 N N . LEU A 1 161 ? -8.681 6.445 -5.788 1.00 92.62 161 LEU A N 1
ATOM 1179 C CA . LEU A 1 161 ? -9.211 5.893 -4.530 1.00 92.62 161 LEU A CA 1
ATOM 1180 C C . LEU A 1 161 ? -9.713 7.010 -3.624 1.00 92.62 161 LEU A C 1
ATOM 1182 O O . LEU A 1 161 ? -9.211 7.214 -2.525 1.00 92.62 161 LEU A O 1
ATOM 1186 N N . THR A 1 162 ? -10.692 7.756 -4.117 1.00 94.12 162 THR A N 1
ATOM 1187 C CA . THR A 1 162 ? -11.293 8.918 -3.464 1.00 94.12 162 THR A CA 1
ATOM 1188 C C . THR A 1 162 ? -12.165 8.517 -2.269 1.00 94.12 162 THR A C 1
ATOM 1190 O O . THR A 1 162 ? -12.617 7.369 -2.176 1.00 94.12 162 THR A O 1
ATOM 1193 N N . PRO A 1 163 ? -12.506 9.465 -1.376 1.00 96.81 163 PRO A N 1
ATOM 1194 C CA . PRO A 1 163 ? -13.487 9.218 -0.325 1.00 96.81 163 PRO A CA 1
ATOM 1195 C C . PRO A 1 163 ? -14.823 8.689 -0.862 1.00 96.81 163 PRO A C 1
ATOM 1197 O O . PRO A 1 163 ? -15.383 7.754 -0.294 1.00 96.81 163 PRO A O 1
ATOM 1200 N N . SER A 1 164 ? -15.330 9.248 -1.969 1.00 93.81 164 SER A N 1
ATOM 1201 C CA . SER A 1 164 ? -16.595 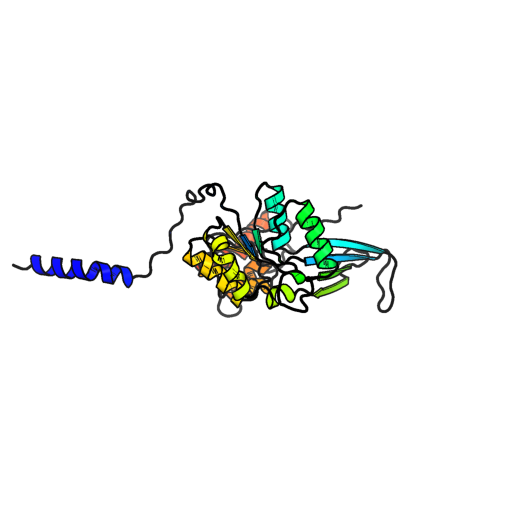8.817 -2.579 1.00 93.81 164 SER A CA 1
ATOM 1202 C C . SER A 1 164 ? -16.541 7.371 -3.059 1.00 93.81 164 SER A C 1
ATOM 1204 O O . SER A 1 164 ? -17.511 6.642 -2.857 1.00 93.81 164 SER A O 1
ATOM 1206 N N . TRP A 1 165 ? -15.413 6.940 -3.628 1.00 91.88 165 TRP A N 1
ATOM 1207 C CA . TRP A 1 165 ? -15.185 5.544 -3.993 1.00 91.88 165 TRP A CA 1
ATOM 1208 C C . TRP A 1 165 ? -15.199 4.626 -2.764 1.00 91.88 165 TRP A C 1
ATOM 1210 O O . TRP A 1 165 ? -15.945 3.651 -2.718 1.00 91.88 165 TRP A O 1
ATOM 1220 N N . ILE A 1 166 ? -14.454 4.985 -1.715 1.00 95.88 166 ILE A N 1
ATOM 1221 C CA . ILE A 1 166 ? -14.388 4.217 -0.461 1.00 95.88 166 ILE A CA 1
ATOM 1222 C C . ILE A 1 166 ? -15.774 4.075 0.189 1.00 95.88 166 ILE A C 1
ATOM 1224 O O . ILE A 1 166 ? -16.123 2.993 0.667 1.00 95.88 166 ILE A O 1
ATOM 1228 N N . TYR A 1 167 ? -16.603 5.125 0.171 1.00 96.19 167 TYR A N 1
ATOM 1229 C CA . TYR A 1 167 ? -17.955 5.080 0.738 1.00 96.19 167 TYR A CA 1
ATOM 1230 C C . TYR A 1 167 ? -18.886 4.073 0.048 1.00 96.19 167 TYR A C 1
ATOM 1232 O O . TYR A 1 167 ? -19.806 3.576 0.700 1.00 96.19 167 TYR A O 1
ATOM 1240 N N . GLN A 1 168 ? -18.641 3.697 -1.213 1.00 94.38 168 GLN A N 1
ATOM 1241 C CA . GLN A 1 168 ? -19.417 2.636 -1.877 1.00 94.38 168 GLN A CA 1
ATOM 1242 C C . GLN A 1 168 ? -19.267 1.285 -1.164 1.00 94.38 168 GLN A C 1
ATOM 1244 O O . GLN A 1 168 ? -20.184 0.464 -1.158 1.00 94.38 168 GLN A O 1
ATOM 1249 N N . PHE A 1 169 ? -18.146 1.088 -0.468 1.00 95.75 169 PHE A N 1
ATOM 1250 C CA . PHE A 1 169 ? -17.846 -0.115 0.299 1.00 95.75 169 PHE A CA 1
ATOM 1251 C C . PHE A 1 169 ? -18.170 0.022 1.787 1.00 95.75 169 PHE A C 1
ATOM 1253 O O . PHE A 1 169 ? -17.762 -0.843 2.562 1.00 95.75 169 PHE A O 1
ATOM 1260 N N . TYR A 1 170 ? -18.940 1.041 2.201 1.00 97.00 170 TYR A N 1
ATOM 1261 C CA . TYR A 1 170 ? -19.294 1.288 3.607 1.00 97.00 170 TYR A CA 1
ATOM 1262 C C . TYR A 1 170 ? -19.709 0.007 4.333 1.00 97.00 170 TYR A C 1
ATOM 1264 O O . TYR A 1 170 ? -19.123 -0.351 5.346 1.00 97.00 170 TYR A O 1
ATOM 1272 N N . ARG A 1 171 ? -20.660 -0.751 3.767 1.00 96.00 171 ARG A N 1
ATOM 1273 C CA . ARG A 1 171 ? -21.146 -1.998 4.378 1.00 96.00 171 ARG A CA 1
ATOM 1274 C C . ARG A 1 171 ? -20.049 -3.046 4.545 1.00 96.00 171 ARG A C 1
ATOM 1276 O O . ARG A 1 171 ? -20.031 -3.710 5.571 1.00 96.00 171 ARG A O 1
ATOM 1283 N N . ARG A 1 172 ? -19.155 -3.189 3.561 1.00 95.94 172 ARG A N 1
ATOM 1284 C CA . ARG A 1 172 ? -18.062 -4.171 3.600 1.00 95.94 172 ARG A CA 1
ATOM 1285 C C . ARG A 1 172 ? -17.013 -3.780 4.633 1.00 95.94 172 ARG A C 1
ATOM 1287 O O . ARG A 1 172 ? -16.558 -4.648 5.363 1.00 95.94 172 ARG A O 1
ATOM 1294 N N . ILE A 1 173 ? -16.683 -2.491 4.723 1.00 97.81 173 ILE A N 1
ATOM 1295 C CA . ILE A 1 173 ? -15.746 -1.962 5.719 1.00 97.81 173 ILE A CA 1
ATOM 1296 C C . ILE A 1 173 ? -16.343 -2.087 7.125 1.00 97.81 173 ILE A C 1
ATOM 1298 O O . ILE A 1 173 ? -15.676 -2.606 8.008 1.00 97.81 173 ILE A O 1
ATOM 1302 N N . SER A 1 174 ? -17.599 -1.680 7.331 1.00 97.38 174 SER A N 1
ATOM 1303 C CA . SER A 1 174 ? -18.266 -1.676 8.643 1.00 97.38 174 SER A CA 1
ATOM 1304 C C . SER A 1 174 ? -18.429 -3.052 9.285 1.00 97.38 174 SER A C 1
ATOM 1306 O O . SER A 1 174 ? -18.567 -3.135 10.500 1.00 97.38 174 SER A O 1
ATOM 1308 N N . THR A 1 175 ? -18.454 -4.124 8.494 1.00 96.25 175 THR A N 1
ATOM 1309 C CA . THR A 1 175 ? -18.560 -5.503 8.998 1.00 96.25 175 THR A CA 1
ATOM 1310 C C . THR A 1 175 ? -17.243 -6.269 8.902 1.00 96.25 175 THR A C 1
ATOM 1312 O O . THR A 1 175 ? -17.227 -7.477 9.136 1.00 96.25 175 THR A O 1
ATOM 1315 N N . ALA A 1 176 ? -16.157 -5.617 8.478 1.00 97.00 176 ALA A N 1
ATOM 1316 C CA . ALA A 1 176 ? -14.869 -6.274 8.338 1.00 97.00 176 ALA A CA 1
ATOM 1317 C C . ALA A 1 176 ? -14.307 -6.619 9.727 1.00 97.00 176 ALA A C 1
ATOM 1319 O O . ALA A 1 176 ? -14.390 -5.802 10.643 1.00 97.00 176 ALA A O 1
ATOM 1320 N N . PRO A 1 177 ? -13.656 -7.780 9.892 1.00 96.81 177 PRO A N 1
ATOM 1321 C CA . PRO A 1 177 ? -12.950 -8.092 11.129 1.00 96.81 177 PRO A CA 1
ATOM 1322 C C . PRO A 1 177 ? -11.656 -7.270 11.267 1.00 96.81 177 PRO A C 1
ATOM 1324 O O . PRO A 1 177 ? -11.109 -7.146 12.359 1.00 96.81 177 PRO A O 1
ATOM 1327 N N . LEU A 1 178 ? -11.158 -6.721 10.153 1.00 97.06 178 LEU A N 1
ATOM 1328 C CA . LEU A 1 178 ? -9.985 -5.861 10.059 1.00 97.06 178 LEU A CA 1
ATOM 1329 C C . LEU A 1 178 ? -10.084 -5.009 8.788 1.00 97.06 178 LEU A C 1
ATOM 1331 O O . LEU A 1 178 ? -10.379 -5.539 7.712 1.00 97.06 178 LEU A O 1
ATOM 1335 N N . LEU A 1 179 ? -9.777 -3.720 8.910 1.00 98.62 179 LEU A N 1
ATOM 1336 C CA . LEU A 1 179 ? -9.494 -2.835 7.784 1.00 98.62 179 LEU A CA 1
ATOM 1337 C C . LEU A 1 179 ? -7.984 -2.603 7.702 1.00 98.62 179 LEU A C 1
ATOM 1339 O O . LEU A 1 179 ? -7.379 -2.135 8.663 1.00 98.62 179 LEU A O 1
ATOM 1343 N N . MET A 1 180 ? -7.374 -2.890 6.560 1.00 98.44 180 MET A N 1
ATOM 1344 C CA . MET A 1 180 ? -5.980 -2.559 6.286 1.00 98.44 180 MET A CA 1
ATOM 1345 C C . MET A 1 180 ? -5.911 -1.422 5.265 1.00 98.44 180 MET A C 1
ATOM 1347 O O . MET A 1 180 ? -6.564 -1.482 4.224 1.00 98.44 180 MET A O 1
ATOM 1351 N N . LEU A 1 181 ? -5.136 -0.387 5.580 1.00 98.62 181 LEU A N 1
ATOM 1352 C CA . LEU A 1 181 ? -4.917 0.790 4.745 1.00 98.62 181 LEU A CA 1
ATOM 1353 C C . LEU A 1 181 ? -3.423 0.930 4.480 1.00 98.62 181 LEU A C 1
ATOM 1355 O O . LEU A 1 181 ? -2.644 1.020 5.430 1.00 98.62 181 LEU A O 1
ATOM 1359 N N . ASP A 1 182 ? -3.017 0.982 3.216 1.00 95.88 182 ASP A N 1
ATOM 1360 C CA . ASP A 1 182 ? -1.654 1.396 2.888 1.00 95.88 182 ASP A CA 1
ATOM 1361 C C . ASP A 1 182 ? -1.538 2.930 2.812 1.00 95.88 182 ASP A C 1
ATOM 1363 O O . ASP A 1 182 ? -2.503 3.658 2.568 1.00 95.88 182 ASP A O 1
ATOM 1367 N N . ALA A 1 183 ? -0.337 3.457 3.032 1.00 97.06 183 ALA A N 1
ATOM 1368 C CA . ALA A 1 183 ? -0.090 4.893 2.975 1.00 97.06 183 ALA A CA 1
ATOM 1369 C C . ALA A 1 183 ? -0.035 5.453 1.539 1.00 97.06 183 ALA A C 1
ATOM 1371 O O . ALA A 1 183 ? 0.306 6.624 1.359 1.00 97.06 183 ALA A O 1
ATOM 1372 N N . ASN A 1 184 ? -0.347 4.662 0.499 1.00 96.06 184 ASN A N 1
ATOM 1373 C CA . ASN A 1 184 ? -0.471 5.187 -0.863 1.00 96.06 184 ASN A CA 1
ATOM 1374 C C . ASN A 1 184 ? -1.760 5.986 -1.053 1.00 96.06 184 ASN A C 1
ATOM 1376 O O . ASN A 1 184 ? -1.814 6.779 -1.984 1.00 96.06 184 ASN A O 1
ATOM 1380 N N . LEU A 1 185 ? -2.763 5.827 -0.188 1.00 97.12 185 LEU A N 1
ATOM 1381 C CA . LEU A 1 185 ? -3.981 6.638 -0.213 1.00 97.12 185 LEU A CA 1
ATOM 1382 C C . LEU A 1 185 ? -3.688 8.118 0.083 1.00 97.12 185 LEU A C 1
ATOM 1384 O O . LEU A 1 185 ? -2.745 8.451 0.810 1.00 97.12 185 LEU A O 1
ATOM 1388 N N . SER A 1 186 ? -4.544 9.005 -0.434 1.00 96.94 186 SER A N 1
ATOM 1389 C CA . SER A 1 186 ? -4.534 10.417 -0.042 1.00 96.94 186 SER A CA 1
ATOM 1390 C C . SER A 1 186 ? -4.953 10.583 1.433 1.00 96.94 186 SER A C 1
ATOM 1392 O O . SER A 1 186 ? -5.671 9.728 1.971 1.00 96.94 186 SER A O 1
ATOM 1394 N N . PRO A 1 187 ? -4.550 11.675 2.111 1.00 97.06 187 PRO A N 1
ATOM 1395 C CA . PRO A 1 187 ? -4.979 11.958 3.483 1.00 97.06 187 PRO A CA 1
ATOM 1396 C C . PRO A 1 187 ? -6.504 11.955 3.669 1.00 97.06 187 PRO A C 1
ATOM 1398 O O . PRO A 1 187 ? -7.003 11.442 4.669 1.00 97.06 187 PRO A O 1
ATOM 1401 N N . GLU A 1 188 ? -7.252 12.479 2.700 1.00 98.00 188 GLU A N 1
ATOM 1402 C CA . GLU A 1 188 ? -8.716 12.551 2.731 1.00 98.00 188 GLU A CA 1
ATOM 1403 C C . GLU A 1 188 ? -9.337 11.152 2.663 1.00 98.00 188 GLU A C 1
ATOM 1405 O O . GLU A 1 188 ? -10.275 10.838 3.398 1.00 98.00 188 GLU A O 1
ATOM 1410 N N . SER A 1 189 ? -8.787 10.285 1.813 1.00 98.12 189 SER A N 1
ATOM 1411 C CA . SER A 1 189 ? -9.233 8.899 1.664 1.00 98.12 189 SER A CA 1
ATOM 1412 C C . SER A 1 189 ? -8.906 8.047 2.884 1.00 98.12 189 SER A C 1
ATOM 1414 O O . SER A 1 189 ? -9.749 7.269 3.337 1.00 98.12 189 SER A O 1
ATOM 1416 N N . LEU A 1 190 ? -7.722 8.240 3.474 1.00 98.56 190 LEU A N 1
ATOM 1417 C CA . LEU A 1 190 ? -7.358 7.620 4.748 1.00 98.56 190 LEU A CA 1
ATOM 1418 C C . LEU A 1 190 ? -8.337 8.018 5.860 1.00 98.56 190 LEU A C 1
ATOM 1420 O O . LEU A 1 190 ? -8.826 7.150 6.585 1.00 98.56 190 LEU A O 1
ATOM 1424 N N . GLN A 1 191 ? -8.666 9.308 5.976 1.00 98.31 191 GLN A N 1
ATOM 1425 C CA . GLN A 1 191 ? -9.638 9.804 6.957 1.00 98.31 191 GLN A CA 1
ATOM 1426 C C . GLN A 1 191 ? -11.035 9.221 6.728 1.00 98.31 191 GLN A C 1
ATOM 1428 O O . GLN A 1 191 ? -11.678 8.792 7.687 1.00 98.31 191 GLN A O 1
ATOM 1433 N N . ALA A 1 192 ? -11.501 9.163 5.477 1.00 98.44 192 ALA A N 1
ATOM 1434 C CA . ALA A 1 192 ? -12.804 8.596 5.137 1.00 98.44 192 ALA A CA 1
ATOM 1435 C C . ALA A 1 192 ? -12.905 7.120 5.548 1.00 98.44 192 ALA A C 1
ATOM 1437 O O . ALA A 1 192 ? -13.859 6.733 6.225 1.00 98.44 192 ALA A O 1
ATOM 1438 N N . ALA A 1 193 ? -11.897 6.310 5.215 1.00 98.50 193 ALA A N 1
ATOM 1439 C CA . ALA A 1 193 ? -11.863 4.899 5.588 1.00 98.50 193 ALA A CA 1
ATOM 1440 C C . ALA A 1 193 ? -11.782 4.704 7.115 1.00 98.50 193 ALA A C 1
ATOM 1442 O O . ALA A 1 193 ? -12.537 3.910 7.681 1.00 98.50 193 ALA A O 1
ATOM 1443 N N . CYS A 1 194 ? -10.927 5.481 7.794 1.00 98.25 194 CYS A N 1
ATOM 1444 C CA . CYS A 1 194 ? -10.801 5.454 9.254 1.00 98.25 194 CYS A CA 1
ATOM 1445 C C . CYS A 1 194 ? -12.107 5.838 9.956 1.00 98.25 194 CYS A C 1
ATOM 1447 O O . CYS A 1 194 ? -12.461 5.217 10.954 1.00 98.25 194 CYS A O 1
ATOM 1449 N N . LYS A 1 195 ? -12.852 6.815 9.427 1.00 98.00 195 LYS A N 1
ATOM 1450 C CA . LYS A 1 195 ? -14.146 7.235 9.980 1.00 98.00 195 LYS A CA 1
ATOM 1451 C C . LYS A 1 195 ? -15.169 6.100 9.950 1.00 98.00 195 LYS A C 1
ATOM 1453 O O . LYS A 1 195 ? -15.811 5.846 10.965 1.00 98.00 195 LYS A O 1
ATOM 1458 N N . ILE A 1 196 ? -15.285 5.385 8.827 1.00 98.44 196 ILE A N 1
ATOM 1459 C CA . ILE A 1 196 ? -16.192 4.228 8.701 1.00 98.44 196 ILE A CA 1
ATOM 1460 C C . ILE A 1 196 ? -15.815 3.144 9.717 1.00 98.44 196 ILE A C 1
ATOM 1462 O O . ILE A 1 196 ? -16.681 2.623 10.425 1.00 98.44 196 ILE A O 1
ATOM 1466 N N . ALA A 1 197 ? -14.520 2.824 9.802 1.00 98.12 197 ALA A N 1
ATOM 1467 C CA . ALA A 1 197 ? -14.016 1.807 10.716 1.00 98.12 197 ALA A CA 1
ATOM 1468 C C . ALA A 1 197 ? -14.258 2.186 12.183 1.00 98.12 197 ALA A C 1
ATOM 1470 O O . ALA A 1 197 ? -14.790 1.381 12.944 1.00 98.12 197 ALA A O 1
ATOM 1471 N N . TYR A 1 198 ? -13.961 3.432 12.559 1.00 96.62 198 TYR A N 1
ATOM 1472 C CA . TYR A 1 198 ? -14.162 3.948 13.910 1.00 96.62 198 TYR A CA 1
ATOM 1473 C C . TYR A 1 198 ? -15.631 3.905 14.343 1.00 96.62 198 TYR A C 1
ATOM 1475 O O . TYR A 1 198 ? -15.939 3.385 15.415 1.00 96.62 198 TYR A O 1
ATOM 1483 N N . GLU A 1 199 ? -16.550 4.387 13.497 1.00 96.88 199 GLU A N 1
ATOM 1484 C CA . GLU A 1 199 ? -17.997 4.362 13.766 1.00 96.88 199 GLU A CA 1
ATOM 1485 C C . GLU A 1 199 ? -18.542 2.933 13.927 1.00 96.88 199 GLU A C 1
ATOM 1487 O O . GLU A 1 199 ? -19.533 2.726 14.627 1.00 96.88 199 GLU A O 1
ATOM 1492 N N . SER A 1 200 ? -17.877 1.951 13.312 1.00 97.00 200 SER A N 1
ATOM 1493 C CA . SER A 1 200 ? -18.290 0.543 13.305 1.00 97.00 200 SER A CA 1
ATOM 1494 C C . SER A 1 200 ? -17.505 -0.330 14.296 1.00 97.00 200 SER A C 1
ATOM 1496 O O . SER A 1 200 ? -17.790 -1.517 14.419 1.00 97.00 200 SER A O 1
ATOM 1498 N N . GLY A 1 201 ? -16.522 0.230 15.009 1.00 96.50 201 GLY A N 1
ATOM 1499 C CA . GLY A 1 201 ? -15.655 -0.520 15.926 1.00 96.50 201 GLY A CA 1
ATOM 1500 C C . GLY A 1 201 ? -14.670 -1.478 15.242 1.00 96.50 201 GLY A C 1
ATOM 1501 O O . GLY A 1 201 ? -14.180 -2.401 15.889 1.00 96.50 201 GLY A O 1
ATOM 1502 N N . VAL A 1 202 ? -14.374 -1.272 13.957 1.00 97.94 202 VAL A N 1
ATOM 1503 C CA . VAL A 1 202 ? -13.475 -2.122 13.163 1.00 97.94 202 VAL A CA 1
ATOM 1504 C C . VAL A 1 202 ? -12.019 -1.721 13.421 1.00 97.94 202 VAL A C 1
ATOM 1506 O O . V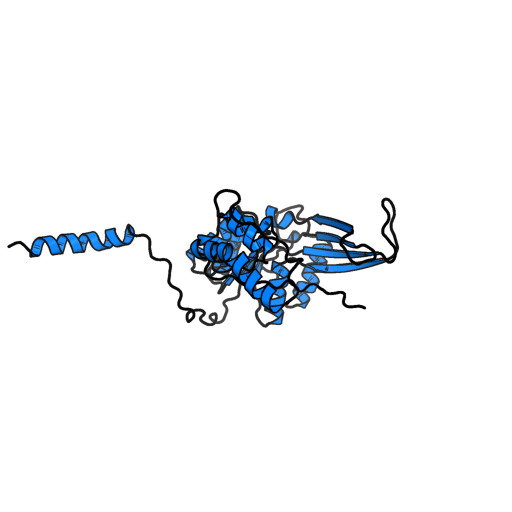AL A 1 202 ? -11.686 -0.539 13.297 1.00 97.94 202 VAL A O 1
ATOM 1509 N N . PRO A 1 203 ? -11.124 -2.666 13.768 1.00 98.00 203 PRO A N 1
ATOM 1510 C CA . PRO A 1 203 ? -9.718 -2.351 13.968 1.00 98.00 203 PRO A CA 1
ATOM 1511 C C . PRO A 1 203 ? -9.041 -1.989 12.641 1.00 98.00 203 PRO A C 1
ATOM 1513 O O . PRO A 1 203 ? -9.301 -2.606 11.605 1.00 98.00 203 PRO A O 1
ATOM 1516 N N . VAL A 1 204 ? -8.140 -1.005 12.691 1.00 98.50 204 VAL A N 1
ATOM 1517 C CA . VAL A 1 204 ? -7.416 -0.497 11.516 1.00 98.50 204 VAL A CA 1
ATOM 1518 C C . VAL A 1 204 ? -5.929 -0.839 11.604 1.00 98.50 204 VAL A C 1
ATOM 1520 O O . VAL A 1 204 ? -5.262 -0.456 12.569 1.00 98.50 204 VAL A O 1
ATOM 1523 N N . LEU A 1 205 ? -5.412 -1.530 10.588 1.00 98.38 205 LEU A N 1
ATOM 1524 C CA . LEU A 1 205 ? -3.985 -1.712 10.326 1.00 98.38 205 LEU A CA 1
ATOM 1525 C C . LEU A 1 205 ? -3.524 -0.669 9.302 1.00 98.38 205 LEU A C 1
ATOM 1527 O O . LEU A 1 205 ? -4.010 -0.660 8.175 1.00 98.38 205 LEU A O 1
ATOM 1531 N N . PHE A 1 206 ? -2.577 0.183 9.676 1.00 98.31 206 PHE A N 1
ATOM 1532 C CA . PHE A 1 206 ? -1.938 1.132 8.768 1.00 98.31 206 PHE A CA 1
ATOM 1533 C C . PHE A 1 206 ? -0.567 0.617 8.332 1.00 98.31 206 PHE A C 1
ATOM 1535 O O . PHE A 1 206 ? 0.288 0.349 9.170 1.00 98.31 206 PHE A O 1
ATOM 1542 N N . GLU A 1 207 ? -0.339 0.513 7.030 1.00 97.69 207 GLU A N 1
ATOM 1543 C CA . GLU A 1 207 ? 0.960 0.145 6.470 1.00 97.69 207 GLU A CA 1
ATOM 1544 C C . GLU A 1 207 ? 1.671 1.386 5.920 1.00 97.69 207 GLU A C 1
ATOM 1546 O O . GLU A 1 207 ? 1.163 2.008 4.983 1.00 97.69 207 GLU A O 1
ATOM 1551 N N . PRO A 1 208 ? 2.834 1.765 6.477 1.00 96.12 208 PRO A N 1
ATOM 1552 C CA . PRO A 1 208 ? 3.481 3.038 6.166 1.00 96.12 208 PRO A CA 1
ATOM 1553 C C . PRO A 1 208 ? 4.030 3.189 4.746 1.00 96.12 208 PRO A C 1
ATOM 1555 O O . PRO A 1 208 ? 4.168 4.327 4.296 1.00 96.12 208 PRO A O 1
ATOM 1558 N N . VAL A 1 209 ? 4.319 2.085 4.042 1.00 93.50 209 VAL A N 1
ATOM 1559 C CA . VAL A 1 209 ? 4.829 2.011 2.651 1.00 93.50 209 VAL A CA 1
ATOM 1560 C C . VAL A 1 209 ? 6.221 2.618 2.423 1.00 93.50 209 VAL A C 1
ATOM 1562 O O . VAL A 1 209 ? 7.045 2.013 1.740 1.00 93.50 209 VAL A O 1
ATOM 1565 N N . SER A 1 210 ? 6.466 3.844 2.883 1.00 91.56 210 SER A N 1
ATOM 1566 C CA . SER A 1 210 ? 7.745 4.540 2.764 1.00 91.56 210 SER A CA 1
ATOM 1567 C C . SER A 1 210 ? 7.880 5.640 3.810 1.00 91.56 210 SER A C 1
ATOM 1569 O O . SER A 1 210 ? 6.890 6.148 4.331 1.00 91.56 210 SER A O 1
ATOM 1571 N N . VAL A 1 211 ? 9.110 6.099 4.047 1.00 91.06 211 VAL A N 1
ATOM 1572 C CA . VAL A 1 211 ? 9.425 7.200 4.978 1.00 91.06 211 VAL A CA 1
ATOM 1573 C C . VAL A 1 211 ? 8.600 8.467 4.705 1.00 91.06 211 VAL A C 1
ATOM 1575 O O . VAL A 1 211 ? 8.157 9.133 5.634 1.00 91.06 211 VAL A O 1
ATOM 1578 N N . VAL A 1 212 ? 8.378 8.814 3.434 1.00 92.62 212 VAL A N 1
ATOM 1579 C CA . VAL A 1 212 ? 7.614 10.019 3.071 1.00 92.62 212 VAL A CA 1
ATOM 1580 C C . VAL A 1 212 ? 6.124 9.813 3.340 1.00 92.62 212 VAL A C 1
ATOM 1582 O O . VAL A 1 212 ? 5.472 10.673 3.934 1.00 92.62 212 VAL A O 1
ATOM 1585 N N . LYS A 1 213 ? 5.578 8.667 2.921 1.00 95.50 213 LYS A N 1
ATOM 1586 C CA . LYS A 1 213 ? 4.143 8.371 3.020 1.00 95.50 213 LYS A CA 1
ATOM 1587 C C . LYS A 1 213 ? 3.715 8.020 4.442 1.00 95.50 213 LYS A C 1
ATOM 1589 O O . LYS A 1 213 ? 2.584 8.321 4.812 1.00 95.50 213 LYS A O 1
ATOM 1594 N N . SE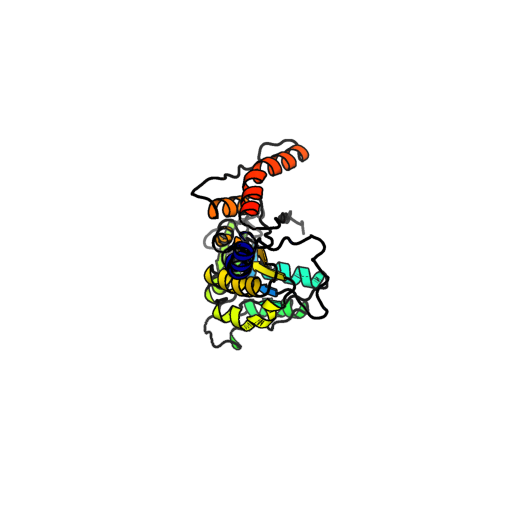R A 1 214 ? 4.623 7.507 5.269 1.00 96.19 214 SER A N 1
ATOM 1595 C CA . SER A 1 214 ? 4.358 7.176 6.670 1.00 96.19 214 SER A CA 1
ATOM 1596 C C . SER A 1 214 ? 3.852 8.376 7.475 1.00 96.19 214 SER A C 1
ATOM 1598 O O . SER A 1 214 ? 3.009 8.218 8.356 1.00 96.19 214 SER A O 1
ATOM 1600 N N . SER A 1 215 ? 4.281 9.592 7.120 1.00 95.38 215 SER A N 1
ATOM 1601 C CA . SER A 1 215 ? 3.821 10.843 7.736 1.00 95.38 215 SER A CA 1
ATOM 1602 C C . SER A 1 215 ? 2.308 11.084 7.608 1.00 95.38 215 SER A C 1
ATOM 1604 O O . SER A 1 215 ? 1.728 11.790 8.436 1.00 95.38 215 SER A O 1
ATOM 1606 N N . ARG A 1 216 ? 1.634 10.437 6.643 1.00 96.69 216 ARG A N 1
ATOM 1607 C CA . ARG A 1 216 ? 0.171 10.490 6.458 1.00 96.69 216 ARG A CA 1
ATOM 1608 C C . ARG A 1 216 ? -0.610 9.872 7.619 1.00 96.69 216 ARG A C 1
ATOM 1610 O O . ARG A 1 216 ? -1.822 10.055 7.682 1.00 96.69 216 ARG A O 1
ATOM 1617 N N . ILE A 1 217 ? 0.060 9.200 8.559 1.00 95.94 217 ILE A N 1
ATOM 1618 C CA . ILE A 1 217 ? -0.569 8.749 9.803 1.00 95.94 217 ILE A CA 1
ATOM 1619 C C . ILE A 1 217 ? -0.987 9.912 10.712 1.00 95.94 217 ILE A C 1
ATOM 1621 O O . ILE A 1 217 ? -1.924 9.762 11.492 1.00 95.94 217 ILE A O 1
ATOM 1625 N N . ALA A 1 218 ? -0.322 11.071 10.626 1.00 94.50 218 ALA A N 1
ATOM 1626 C CA . ALA A 1 218 ? -0.523 12.188 11.549 1.00 94.50 218 ALA A CA 1
ATOM 1627 C C . ALA A 1 218 ? -2.003 12.585 11.759 1.00 94.50 218 ALA A C 1
ATOM 1629 O O . ALA A 1 218 ? -2.426 12.653 12.913 1.00 94.50 218 ALA A O 1
ATOM 1630 N N . PRO A 1 219 ? -2.826 12.781 10.707 1.00 93.81 219 PRO A N 1
ATOM 1631 C CA . PRO A 1 219 ? -4.240 13.128 10.874 1.00 93.81 219 PRO A CA 1
ATOM 1632 C C . PRO A 1 219 ? -5.158 11.966 11.293 1.00 93.81 219 PRO A C 1
ATOM 1634 O O . PRO A 1 219 ? -6.336 12.202 11.550 1.00 93.81 219 PRO A O 1
ATOM 1637 N N . ILE A 1 220 ? -4.675 10.721 11.318 1.00 96.00 220 ILE A N 1
ATOM 1638 C CA . ILE A 1 220 ? -5.509 9.526 11.543 1.00 96.00 220 ILE A CA 1
ATOM 1639 C C . ILE A 1 220 ? -5.049 8.661 12.719 1.00 96.00 220 ILE A C 1
ATOM 1641 O O . ILE A 1 220 ? -5.703 7.662 13.000 1.00 96.00 220 ILE A O 1
ATOM 1645 N N . ALA A 1 221 ? -3.960 9.015 13.407 1.00 95.06 221 ALA A N 1
ATOM 1646 C CA . ALA A 1 221 ? -3.306 8.158 14.399 1.00 95.06 221 ALA A CA 1
ATOM 1647 C C . ALA A 1 221 ? -4.247 7.641 15.500 1.00 95.06 221 ALA A C 1
ATOM 1649 O O . ALA A 1 221 ? -4.157 6.473 15.866 1.00 95.06 221 ALA A O 1
ATOM 1650 N N . GLU A 1 222 ? -5.197 8.460 15.959 1.00 93.50 222 GLU A N 1
ATOM 1651 C CA . GLU A 1 222 ? -6.184 8.076 16.982 1.00 93.50 222 GLU A CA 1
ATOM 1652 C C . GLU A 1 222 ? -7.151 6.968 16.521 1.00 93.50 222 GLU A C 1
ATOM 1654 O O . GLU A 1 222 ? -7.760 6.284 17.345 1.00 93.50 222 GLU A O 1
ATOM 1659 N N . HIS A 1 223 ? -7.287 6.768 15.208 1.00 95.62 223 HIS A N 1
ATOM 1660 C CA . HIS A 1 223 ? -8.112 5.720 14.605 1.00 95.62 223 HIS A CA 1
ATOM 1661 C C . HIS A 1 223 ? -7.316 4.445 14.285 1.00 95.62 223 HIS A C 1
ATOM 1663 O O . HIS A 1 223 ? -7.908 3.415 13.956 1.00 95.62 223 HIS A O 1
ATOM 1669 N N . ILE A 1 224 ? -5.983 4.487 14.369 1.00 97.38 224 ILE A N 1
ATOM 1670 C CA . ILE A 1 224 ? -5.124 3.357 14.015 1.00 97.38 224 ILE A CA 1
ATOM 1671 C C . ILE A 1 224 ? -5.021 2.392 15.194 1.00 97.38 224 ILE A C 1
ATOM 1673 O O . ILE A 1 224 ? -4.596 2.742 16.290 1.00 97.38 224 ILE A O 1
ATOM 1677 N N . THR A 1 225 ? -5.380 1.131 14.963 1.00 97.44 225 THR A N 1
ATOM 1678 C CA . THR A 1 225 ? -5.204 0.069 15.963 1.00 97.44 225 THR A CA 1
ATOM 1679 C C . THR A 1 225 ? -3.781 -0.467 15.933 1.00 97.44 225 THR A C 1
ATOM 1681 O O . THR A 1 225 ? -3.165 -0.650 16.981 1.00 97.44 225 THR A O 1
ATOM 1684 N N . CYS A 1 226 ? -3.259 -0.709 14.736 1.00 96.56 226 CYS A N 1
ATOM 1685 C CA . CYS A 1 226 ? -1.956 -1.311 14.526 1.00 96.56 226 CYS A CA 1
ATOM 1686 C C . CYS A 1 226 ? -1.236 -0.649 13.353 1.00 96.56 226 CYS A C 1
ATOM 1688 O O . CYS A 1 226 ? -1.877 -0.207 12.404 1.00 96.56 226 CYS A O 1
ATOM 1690 N N . THR A 1 227 ? 0.092 -0.621 13.382 1.00 96.88 227 THR A N 1
ATOM 1691 C CA . THR A 1 227 ? 0.913 -0.200 12.239 1.00 96.88 227 THR A CA 1
ATOM 1692 C C . THR A 1 227 ? 2.165 -1.056 12.117 1.00 96.88 227 THR A C 1
ATOM 1694 O O . THR A 1 227 ? 2.623 -1.611 13.119 1.00 96.88 227 THR A O 1
ATOM 1697 N N . SER A 1 228 ? 2.690 -1.191 10.900 1.00 95.38 228 SER A N 1
ATOM 1698 C CA . SER A 1 228 ? 3.802 -2.091 10.558 1.00 95.38 228 SER A CA 1
ATOM 1699 C C . SER A 1 228 ? 5.068 -1.396 10.013 1.00 95.38 228 SER A C 1
ATOM 1701 O O . SER A 1 228 ? 5.599 -1.822 8.991 1.00 95.38 228 SER A O 1
ATOM 1703 N N . PRO A 1 229 ? 5.595 -0.338 10.663 1.00 94.19 229 PRO A N 1
ATOM 1704 C CA . PRO A 1 229 ? 6.752 0.394 10.153 1.00 94.19 229 PRO A CA 1
ATOM 1705 C C . PRO A 1 229 ? 8.052 -0.415 10.219 1.00 94.19 229 PRO A C 1
ATOM 1707 O O . PRO A 1 229 ? 8.284 -1.187 11.158 1.00 94.19 229 PRO A O 1
ATOM 1710 N N . ASN A 1 230 ? 8.960 -0.141 9.282 1.00 90.94 230 ASN A N 1
ATOM 1711 C CA . ASN A 1 230 ? 10.390 -0.350 9.521 1.00 90.94 230 ASN A CA 1
ATOM 1712 C C . ASN A 1 230 ? 10.973 0.744 10.441 1.00 90.94 230 ASN A C 1
ATOM 1714 O O . ASN A 1 230 ? 10.289 1.674 10.872 1.00 90.94 230 ASN A O 1
ATOM 1718 N N . GLU A 1 231 ? 12.260 0.647 10.765 1.00 88.69 231 GLU A N 1
ATOM 1719 C CA . GLU A 1 231 ? 12.907 1.517 11.750 1.00 88.69 231 GLU A CA 1
ATOM 1720 C C . GLU A 1 231 ? 12.881 3.004 11.355 1.00 88.69 231 GLU A C 1
ATOM 1722 O O . GLU A 1 231 ? 12.667 3.874 12.201 1.00 88.69 231 GLU A O 1
ATOM 1727 N N . ILE A 1 232 ? 13.065 3.310 10.070 1.00 88.75 232 ILE A N 1
ATOM 1728 C CA . ILE A 1 232 ? 13.138 4.694 9.581 1.00 88.75 232 ILE A CA 1
ATOM 1729 C C . ILE A 1 232 ? 11.728 5.278 9.414 1.00 88.75 232 ILE A C 1
ATOM 1731 O O . ILE A 1 232 ? 11.492 6.442 9.743 1.00 88.75 232 ILE A O 1
ATOM 1735 N N . GLU A 1 233 ? 10.766 4.471 8.966 1.00 93.75 233 GLU A N 1
ATOM 1736 C CA . GLU A 1 233 ? 9.350 4.846 8.902 1.00 93.75 233 GLU A CA 1
ATOM 1737 C C . GLU A 1 233 ? 8.781 5.153 10.281 1.00 93.75 233 GLU A C 1
ATOM 1739 O O . GLU A 1 233 ? 8.088 6.159 10.428 1.00 93.75 233 GLU A O 1
ATOM 1744 N N . LEU A 1 234 ? 9.119 4.342 11.289 1.00 92.94 234 LEU A N 1
ATOM 1745 C CA . LEU A 1 234 ? 8.708 4.542 12.678 1.00 92.94 234 LEU A CA 1
ATOM 1746 C C . LEU A 1 234 ? 9.124 5.932 13.175 1.00 92.94 234 LEU A C 1
ATOM 1748 O O . LEU A 1 234 ? 8.325 6.659 13.767 1.00 92.94 234 LEU A O 1
ATOM 1752 N N . ILE A 1 235 ? 10.371 6.316 12.899 1.00 92.25 235 ILE A N 1
ATOM 1753 C CA . ILE A 1 235 ? 10.922 7.619 13.282 1.00 92.25 235 ILE A CA 1
ATOM 1754 C C . ILE A 1 235 ? 10.231 8.749 12.518 1.00 92.25 235 ILE A C 1
ATOM 1756 O O . ILE A 1 235 ? 9.864 9.761 13.118 1.00 92.25 235 ILE A O 1
ATOM 1760 N N . ALA A 1 236 ? 9.988 8.577 11.218 1.00 93.06 236 ALA A N 1
ATOM 1761 C CA . ALA A 1 236 ? 9.250 9.554 10.421 1.00 93.06 236 ALA A CA 1
ATOM 1762 C C . ALA A 1 236 ? 7.809 9.752 10.922 1.00 93.06 236 ALA A C 1
ATOM 1764 O O . ALA A 1 236 ? 7.353 10.890 11.030 1.00 93.06 236 ALA A O 1
ATOM 1765 N N . MET A 1 237 ? 7.122 8.679 11.315 1.00 94.56 237 MET A N 1
ATOM 1766 C CA . MET A 1 237 ? 5.782 8.741 11.909 1.00 94.56 237 MET A CA 1
ATOM 1767 C C . MET A 1 237 ? 5.790 9.466 13.254 1.00 94.56 237 MET A C 1
ATOM 1769 O O . MET A 1 237 ? 4.962 10.347 13.484 1.00 94.56 237 MET A O 1
ATOM 1773 N N . ALA A 1 238 ? 6.739 9.135 14.135 1.00 93.44 238 ALA A N 1
ATOM 1774 C CA . ALA A 1 238 ? 6.874 9.796 15.431 1.00 93.44 238 ALA A CA 1
ATOM 1775 C C . ALA A 1 238 ? 7.158 11.297 15.270 1.00 93.44 238 ALA A C 1
ATOM 1777 O O . ALA A 1 238 ? 6.569 12.117 15.976 1.00 93.44 238 ALA A O 1
ATOM 1778 N N . ASN A 1 239 ? 8.002 11.669 14.304 1.00 92.62 239 ASN A N 1
ATOM 1779 C CA . ASN A 1 239 ? 8.269 13.065 13.964 1.00 92.62 239 ASN A CA 1
ATOM 1780 C C . ASN A 1 239 ? 7.043 13.775 13.378 1.00 92.62 239 ASN A C 1
ATOM 1782 O O . ASN A 1 239 ? 6.788 14.913 13.755 1.00 92.62 239 ASN A O 1
ATOM 1786 N N . ALA A 1 240 ? 6.262 13.115 12.519 1.00 93.00 240 ALA A N 1
ATOM 1787 C CA . ALA A 1 240 ? 5.035 13.682 11.955 1.00 93.00 240 ALA A CA 1
ATOM 1788 C C . ALA A 1 240 ? 3.954 13.950 13.021 1.00 93.00 240 ALA A C 1
ATOM 1790 O O . ALA A 1 240 ? 3.161 14.877 12.880 1.00 93.00 240 ALA A O 1
ATOM 1791 N N . LEU A 1 241 ? 3.939 13.161 14.100 1.00 91.50 241 LEU A N 1
ATOM 1792 C CA . LEU A 1 241 ? 3.035 13.318 15.248 1.00 91.50 241 LEU A CA 1
ATOM 1793 C C . LEU A 1 241 ? 3.579 14.242 16.353 1.00 91.50 241 LEU A C 1
ATOM 1795 O O . LEU A 1 241 ? 2.878 14.519 17.332 1.00 91.50 241 LEU A O 1
ATOM 1799 N N . SER A 1 242 ? 4.825 14.695 16.225 1.00 87.94 242 SER A N 1
ATOM 1800 C CA . SER A 1 242 ? 5.501 15.572 17.184 1.00 87.94 242 SER A CA 1
ATOM 1801 C C . SER A 1 242 ? 5.548 17.016 16.693 1.00 87.94 242 SER A C 1
ATOM 1803 O O . SER A 1 242 ? 5.381 17.309 15.513 1.00 87.94 242 SER A O 1
ATOM 1805 N N . THR A 1 243 ? 5.849 17.944 17.603 1.00 73.62 243 THR A N 1
ATOM 1806 C CA . THR A 1 243 ? 6.401 19.247 17.208 1.00 73.62 243 THR A CA 1
ATOM 1807 C C . THR A 1 243 ? 7.757 19.046 16.499 1.00 73.62 243 THR A C 1
ATOM 1809 O O . THR A 1 243 ? 8.367 17.984 16.654 1.00 73.62 243 THR A O 1
ATOM 1812 N N . PRO A 1 244 ? 8.243 20.010 15.6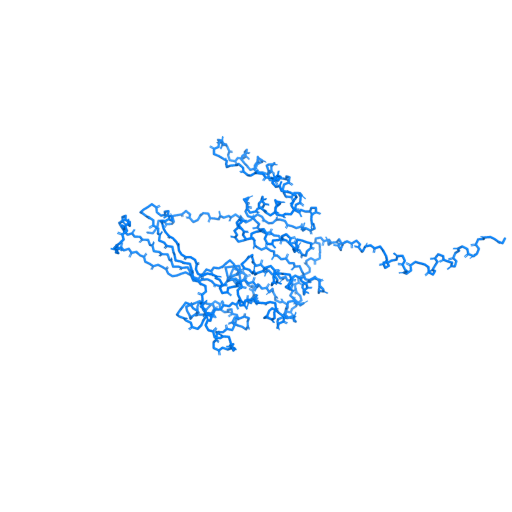93 1.00 73.12 244 PRO A N 1
ATOM 1813 C CA . PRO A 1 244 ? 9.263 19.734 14.676 1.00 73.12 244 PRO A CA 1
ATOM 1814 C C . PRO A 1 244 ? 10.549 19.067 15.207 1.00 73.12 244 PRO A C 1
ATOM 1816 O O . PRO A 1 244 ? 11.211 19.616 16.084 1.00 73.12 244 PRO A O 1
ATOM 1819 N N . GLY A 1 245 ? 10.924 17.921 14.613 1.00 62.16 245 GLY A N 1
ATOM 1820 C CA . GLY A 1 245 ? 12.292 17.371 14.610 1.00 62.16 245 GLY A CA 1
ATOM 1821 C C . GLY A 1 245 ? 12.804 16.729 15.906 1.00 62.16 245 GLY A C 1
ATOM 1822 O O . GLY A 1 245 ? 13.953 16.959 16.278 1.00 62.16 245 GLY A O 1
ATOM 1823 N N . LYS A 1 246 ? 11.983 15.938 16.607 1.00 78.00 246 LYS A N 1
ATOM 1824 C CA . LYS A 1 246 ? 12.334 15.396 17.933 1.00 78.00 246 LYS A CA 1
ATOM 1825 C C . LYS A 1 246 ? 13.161 14.100 17.906 1.00 78.00 246 LYS A C 1
ATOM 1827 O O . LYS A 1 246 ? 13.951 13.876 18.821 1.00 78.00 246 LYS A O 1
ATOM 1832 N N . TYR A 1 247 ? 12.989 13.246 16.900 1.00 80.12 247 TYR A N 1
ATOM 1833 C CA . TYR A 1 247 ? 13.589 11.908 16.843 1.00 80.12 247 TYR A CA 1
ATOM 1834 C C . TYR A 1 247 ? 14.527 11.767 15.638 1.00 80.12 247 TYR A C 1
ATOM 1836 O O . TYR A 1 247 ? 14.194 12.218 14.544 1.00 80.12 247 TYR A O 1
ATOM 1844 N N . ASN A 1 248 ? 15.673 11.100 15.816 1.00 75.94 248 ASN A N 1
ATOM 1845 C CA . ASN A 1 248 ? 16.657 10.845 14.757 1.00 75.94 248 ASN A CA 1
ATOM 1846 C C . ASN A 1 248 ? 17.051 9.364 14.732 1.00 75.94 248 ASN A C 1
ATOM 1848 O O . ASN A 1 248 ? 17.304 8.781 15.783 1.00 75.94 248 ASN A O 1
ATOM 1852 N N . PHE A 1 249 ? 17.142 8.781 13.534 1.00 72.06 249 PHE A N 1
ATOM 1853 C CA . PHE A 1 249 ? 17.670 7.430 13.337 1.00 72.06 249 PHE A CA 1
ATOM 1854 C C . PHE A 1 249 ? 19.132 7.496 12.889 1.00 72.06 249 PHE A C 1
ATOM 1856 O O . PHE A 1 249 ? 19.437 8.161 11.897 1.00 72.06 249 PHE A O 1
ATOM 1863 N N . VAL A 1 250 ? 20.031 6.801 13.588 1.00 66.50 250 VAL A N 1
ATOM 1864 C CA . VAL A 1 250 ? 21.452 6.708 13.215 1.00 66.50 250 VAL A CA 1
ATOM 1865 C C . VAL A 1 250 ? 21.741 5.300 12.706 1.00 66.50 250 VAL A C 1
ATOM 1867 O O . VAL A 1 250 ? 21.395 4.308 13.345 1.00 66.50 250 VAL A O 1
ATOM 1870 N N . LYS A 1 251 ? 22.367 5.213 11.528 1.00 63.16 251 LYS A N 1
ATOM 1871 C CA . LYS A 1 251 ? 22.660 3.944 10.858 1.00 63.16 251 LYS A CA 1
ATOM 1872 C C . LYS A 1 251 ? 23.705 3.142 11.643 1.00 63.16 251 LYS A C 1
ATOM 1874 O O . LYS A 1 251 ? 24.702 3.681 12.113 1.00 63.16 251 LYS A O 1
ATOM 1879 N N . LEU A 1 252 ? 23.471 1.838 11.756 1.00 53.75 252 LEU A N 1
ATOM 1880 C CA . LEU A 1 252 ? 24.131 0.933 12.702 1.00 53.75 252 LEU A CA 1
ATOM 1881 C C . LEU A 1 252 ? 25.499 0.403 12.229 1.00 53.75 252 LEU A C 1
ATOM 1883 O O . LEU A 1 252 ? 25.823 -0.763 12.432 1.00 53.75 252 LEU A O 1
ATOM 1887 N N . GLU A 1 253 ? 26.312 1.227 11.570 1.00 54.12 253 GLU A N 1
ATOM 1888 C CA . GLU A 1 253 ? 27.535 0.770 10.883 1.00 54.12 253 GLU A CA 1
ATOM 1889 C C . GLU A 1 253 ? 28.690 0.361 11.832 1.00 54.12 253 GLU A C 1
ATOM 1891 O O . GLU A 1 253 ? 29.805 0.140 11.372 1.00 54.12 253 GLU A O 1
ATOM 1896 N N . GLN A 1 254 ? 28.458 0.240 13.150 1.00 50.16 254 GLN A N 1
ATOM 1897 C CA . GLN A 1 254 ? 29.531 0.103 14.152 1.00 50.16 254 GLN A CA 1
ATOM 1898 C C . GLN A 1 254 ? 29.323 -0.960 15.254 1.00 50.16 254 GLN A C 1
ATOM 1900 O O . GLN A 1 254 ? 30.189 -1.095 16.118 1.00 50.16 254 GLN A O 1
ATOM 1905 N N . CYS A 1 255 ? 28.250 -1.762 15.249 1.00 50.41 255 CYS A N 1
ATOM 1906 C CA . CYS A 1 255 ? 28.109 -2.845 16.238 1.00 50.41 255 CYS A CA 1
ATOM 1907 C C . CYS A 1 255 ? 28.702 -4.161 15.712 1.00 50.41 255 CYS A C 1
ATOM 1909 O O . CYS A 1 255 ? 28.109 -4.828 14.865 1.00 50.41 255 CYS A O 1
ATOM 1911 N N . ASN A 1 256 ? 29.849 -4.568 16.265 1.00 52.84 256 ASN A N 1
ATOM 1912 C CA . ASN A 1 256 ? 30.534 -5.824 15.924 1.00 52.84 256 ASN A CA 1
ATOM 1913 C C . ASN A 1 256 ? 29.766 -7.095 16.353 1.00 52.84 256 ASN A C 1
ATOM 1915 O O . ASN A 1 256 ? 30.147 -8.194 15.950 1.00 52.84 256 ASN A O 1
ATOM 1919 N N . ASN A 1 257 ? 28.689 -6.972 17.140 1.00 60.09 257 ASN A N 1
ATOM 1920 C CA . ASN A 1 257 ? 27.941 -8.097 17.698 1.00 60.09 257 ASN A CA 1
ATOM 1921 C C . ASN A 1 257 ? 26.431 -7.986 17.393 1.00 60.09 257 ASN A C 1
ATOM 1923 O O . ASN A 1 257 ? 25.799 -6.968 17.671 1.00 60.09 257 ASN A O 1
ATOM 1927 N N . LYS A 1 258 ? 25.830 -9.043 16.822 1.00 57.84 258 LYS A N 1
ATOM 1928 C CA . LYS A 1 258 ? 24.414 -9.051 16.377 1.00 57.84 258 LYS A CA 1
ATOM 1929 C C . LYS A 1 258 ? 23.382 -9.051 17.515 1.00 57.84 258 LYS A C 1
ATOM 1931 O O . LYS A 1 258 ? 22.226 -8.738 17.262 1.00 57.84 258 LYS A O 1
ATOM 1936 N N . ALA A 1 259 ? 23.757 -9.471 18.723 1.00 54.78 259 ALA A N 1
ATOM 1937 C CA . ALA A 1 259 ? 22.860 -9.449 19.882 1.00 54.78 259 ALA A CA 1
ATOM 1938 C C . ALA A 1 259 ? 22.800 -8.041 20.496 1.00 54.78 259 ALA A C 1
ATOM 1940 O O . ALA A 1 259 ? 21.716 -7.491 20.655 1.00 54.78 259 ALA A O 1
ATOM 1941 N N . GLU A 1 260 ? 23.966 -7.413 20.689 1.00 57.56 260 GLU A N 1
ATOM 1942 C CA . GLU A 1 260 ? 24.083 -6.011 21.119 1.00 57.56 260 GLU A CA 1
ATOM 1943 C C . GLU A 1 260 ? 23.377 -5.051 20.153 1.00 57.56 260 GLU A C 1
ATOM 1945 O O . GLU A 1 260 ? 22.834 -4.039 20.581 1.00 57.56 260 GLU A O 1
ATOM 1950 N N . SER A 1 261 ? 23.316 -5.377 18.856 1.00 68.25 261 SER A N 1
ATOM 1951 C CA . SER A 1 261 ? 22.611 -4.540 17.885 1.00 68.25 261 SER A CA 1
ATOM 1952 C C . SER A 1 261 ? 21.088 -4.565 18.024 1.00 68.25 261 SER A C 1
ATOM 1954 O O . SER A 1 261 ? 20.457 -3.564 17.699 1.00 68.25 261 SER A O 1
ATOM 1956 N N . VAL A 1 262 ? 20.475 -5.660 18.493 1.00 72.12 262 VAL A N 1
ATOM 1957 C CA . VAL A 1 262 ? 19.012 -5.727 18.671 1.00 72.12 262 VAL A CA 1
ATOM 1958 C C . VAL A 1 262 ? 18.587 -4.948 19.907 1.00 72.12 262 VAL A C 1
ATOM 1960 O O . VAL A 1 262 ? 17.658 -4.148 19.808 1.00 72.12 262 VAL A O 1
ATOM 1963 N N . ASP A 1 263 ? 19.283 -5.140 21.028 1.00 76.38 263 ASP A N 1
ATOM 1964 C CA . ASP A 1 263 ? 19.010 -4.403 22.265 1.00 76.38 263 ASP A CA 1
ATOM 1965 C C . ASP A 1 263 ? 19.253 -2.903 22.058 1.00 76.38 263 ASP A C 1
ATOM 1967 O O . ASP A 1 263 ? 18.392 -2.086 22.376 1.00 76.38 263 ASP A O 1
ATOM 1971 N N . TYR A 1 264 ? 20.351 -2.536 21.389 1.00 76.25 264 TYR A N 1
ATOM 1972 C CA . TYR A 1 264 ? 20.637 -1.145 21.036 1.00 76.25 264 TYR A CA 1
ATOM 1973 C C . TYR A 1 264 ? 19.600 -0.539 20.076 1.00 76.25 264 TYR A C 1
ATOM 1975 O O . TYR A 1 264 ? 19.166 0.596 20.271 1.00 76.25 264 TYR A O 1
ATOM 1983 N N . LEU A 1 265 ? 19.157 -1.280 19.049 1.00 77.12 265 LEU A N 1
ATOM 1984 C CA . LEU A 1 265 ? 18.056 -0.837 18.180 1.00 77.12 265 LEU A CA 1
ATOM 1985 C C . LEU A 1 265 ? 16.776 -0.617 18.979 1.00 77.12 265 LEU A C 1
ATOM 1987 O O . LEU A 1 265 ? 16.088 0.380 18.770 1.00 77.12 265 LEU A O 1
ATOM 1991 N N . PHE A 1 266 ? 16.445 -1.542 19.879 1.00 82.12 266 PHE A N 1
ATOM 1992 C CA . PHE A 1 266 ? 15.260 -1.428 20.712 1.00 82.12 266 PHE A CA 1
ATOM 1993 C C . PHE A 1 266 ? 15.346 -0.197 21.615 1.00 82.12 266 PHE A C 1
ATOM 1995 O O . PHE A 1 266 ? 14.399 0.586 21.643 1.00 82.12 266 PHE A O 1
ATOM 2002 N N . GLU A 1 267 ? 16.473 0.033 22.289 1.00 83.06 267 GLU A N 1
ATOM 2003 C CA . GLU A 1 267 ? 16.704 1.229 23.109 1.00 83.06 267 GLU A CA 1
ATOM 2004 C C . GLU A 1 267 ? 16.601 2.521 22.289 1.00 83.06 267 GLU A C 1
ATOM 2006 O O . GLU A 1 267 ? 15.916 3.458 22.698 1.00 83.06 267 GLU A O 1
ATOM 2011 N N . MET A 1 268 ? 17.207 2.559 21.099 1.00 82.75 268 MET A N 1
ATOM 2012 C CA . MET A 1 268 ? 17.176 3.722 20.206 1.00 82.75 268 MET A CA 1
ATOM 2013 C C . MET A 1 268 ? 15.760 4.047 19.720 1.00 82.75 268 MET A C 1
ATOM 2015 O O . MET A 1 268 ? 15.370 5.214 19.655 1.00 82.75 268 MET A O 1
ATOM 2019 N N . LEU A 1 269 ? 14.983 3.024 19.364 1.00 87.19 269 LEU A N 1
ATOM 2020 C CA . LEU A 1 269 ? 13.637 3.187 18.816 1.00 87.19 269 LEU A CA 1
ATOM 2021 C C . LEU A 1 269 ? 12.572 3.323 19.907 1.00 87.19 269 LEU A C 1
ATOM 2023 O O . LEU A 1 269 ? 11.494 3.851 19.632 1.00 87.19 269 LEU A O 1
ATOM 2027 N N . SER A 1 270 ? 12.860 2.896 21.141 1.00 89.31 270 SER A N 1
ATOM 2028 C CA . SER A 1 270 ? 11.922 2.902 22.272 1.00 89.31 270 SER A CA 1
ATOM 2029 C C . SER A 1 270 ? 11.220 4.245 22.468 1.00 89.31 270 SER A C 1
ATOM 2031 O O . SER A 1 270 ? 9.990 4.246 22.528 1.00 89.31 270 SER A O 1
ATOM 2033 N N . PRO A 1 271 ? 11.913 5.402 22.481 1.00 90.12 271 PRO A N 1
ATOM 2034 C CA . PRO A 1 271 ? 11.249 6.696 22.628 1.00 90.12 271 PRO A CA 1
ATOM 2035 C C . PRO A 1 271 ? 10.208 6.989 21.540 1.00 90.12 271 PRO A C 1
ATOM 2037 O O . PRO A 1 271 ? 9.171 7.582 21.833 1.00 90.12 271 PRO A O 1
ATOM 2040 N N . ALA A 1 272 ? 10.472 6.586 20.294 1.00 89.88 272 ALA A N 1
ATOM 2041 C CA . ALA A 1 272 ? 9.535 6.755 19.186 1.00 89.88 272 ALA A CA 1
ATOM 2042 C C . ALA A 1 272 ? 8.381 5.745 19.271 1.00 89.88 272 ALA A C 1
ATOM 2044 O O . ALA A 1 272 ? 7.227 6.123 19.077 1.00 89.88 272 ALA A O 1
ATOM 2045 N N . MET A 1 273 ? 8.672 4.489 19.630 1.00 90.75 273 MET A N 1
ATOM 2046 C CA . MET A 1 273 ? 7.656 3.453 19.843 1.00 90.75 273 MET A CA 1
ATOM 2047 C C . MET A 1 273 ? 6.663 3.858 20.932 1.00 90.75 273 MET A C 1
ATOM 2049 O O . MET A 1 273 ? 5.462 3.899 20.680 1.00 90.75 273 MET A O 1
ATOM 2053 N N . PHE A 1 274 ? 7.152 4.211 22.124 1.00 90.75 274 PHE A N 1
ATOM 2054 C CA . PHE A 1 274 ? 6.295 4.628 23.233 1.00 90.75 274 PHE A CA 1
ATOM 2055 C C . PHE A 1 274 ? 5.481 5.871 22.887 1.00 90.75 274 PHE A C 1
ATOM 2057 O O . PHE A 1 274 ? 4.297 5.921 23.200 1.00 90.75 274 PHE A O 1
ATOM 2064 N N . PHE A 1 275 ? 6.069 6.826 22.166 1.00 91.69 275 PHE A N 1
ATOM 2065 C CA . PHE A 1 275 ? 5.339 8.009 21.726 1.00 91.69 275 PHE A CA 1
ATOM 2066 C C . PHE A 1 275 ? 4.172 7.671 20.790 1.00 91.69 275 PHE A C 1
ATOM 2068 O O . PHE A 1 275 ? 3.078 8.200 20.962 1.00 91.69 275 PHE A O 1
ATOM 2075 N N . LEU A 1 276 ? 4.364 6.766 19.824 1.00 91.31 276 LEU A N 1
ATOM 2076 C CA . LEU A 1 276 ? 3.266 6.301 18.972 1.00 91.31 276 LEU A CA 1
ATOM 2077 C C . LEU A 1 276 ? 2.162 5.610 19.784 1.00 91.31 276 LEU A C 1
ATOM 2079 O O . LEU A 1 276 ? 0.982 5.852 19.530 1.00 91.31 276 LEU A O 1
ATOM 2083 N N . LEU A 1 277 ? 2.536 4.806 20.784 1.00 92.31 277 LEU A N 1
ATOM 2084 C CA . LEU A 1 277 ? 1.577 4.154 21.680 1.00 92.31 277 LEU A CA 1
ATOM 2085 C C . LEU A 1 277 ? 0.777 5.176 22.510 1.00 92.31 277 LEU A C 1
ATOM 2087 O O . LEU A 1 277 ? -0.441 5.061 22.639 1.00 92.31 277 LEU A O 1
ATOM 2091 N N . GLU A 1 278 ? 1.428 6.229 23.010 1.00 90.81 278 GLU A N 1
ATOM 2092 C CA . GLU A 1 278 ? 0.773 7.342 23.718 1.00 90.81 278 GLU A CA 1
ATOM 2093 C C . GLU A 1 278 ? -0.212 8.123 22.832 1.00 90.81 278 GLU A C 1
ATOM 2095 O O . GLU A 1 278 ? -1.160 8.721 23.342 1.00 90.81 278 GLU A O 1
ATOM 2100 N N . LYS A 1 279 ? -0.027 8.103 21.505 1.00 89.31 279 LYS A N 1
ATOM 2101 C CA . LYS A 1 279 ? -0.935 8.723 20.523 1.00 89.31 279 LYS A CA 1
ATOM 2102 C C . LYS A 1 279 ? -2.148 7.862 20.157 1.00 89.31 279 LYS A C 1
ATOM 2104 O O . LYS A 1 279 ? -2.912 8.245 19.277 1.00 89.31 279 LYS A O 1
ATOM 2109 N N . GLY A 1 280 ? -2.354 6.738 20.843 1.00 84.56 280 GLY A N 1
ATOM 2110 C CA . GLY A 1 280 ? -3.546 5.896 20.702 1.00 84.56 280 GLY A CA 1
ATOM 2111 C C . GLY A 1 280 ? -3.359 4.663 19.819 1.00 84.56 280 GLY A C 1
ATOM 2112 O O . GLY A 1 280 ? -4.258 3.821 19.774 1.00 84.56 280 GLY A O 1
ATOM 2113 N N . ILE A 1 281 ? -2.190 4.506 19.185 1.00 92.62 281 ILE A N 1
ATOM 2114 C CA . ILE A 1 281 ? -1.839 3.289 18.446 1.00 92.62 281 ILE A CA 1
ATOM 2115 C C . ILE A 1 281 ? -1.665 2.156 19.456 1.00 92.62 281 ILE A C 1
ATOM 2117 O O . ILE A 1 281 ? -0.919 2.281 20.422 1.00 92.62 281 ILE A O 1
ATOM 2121 N N . LYS A 1 282 ? -2.354 1.031 19.260 1.00 89.38 282 LYS A N 1
ATOM 2122 C CA . LYS A 1 282 ? -2.367 -0.055 20.255 1.00 89.38 282 LYS A CA 1
ATOM 2123 C C . LYS A 1 282 ? -1.234 -1.056 20.056 1.00 89.38 282 LYS A C 1
ATOM 2125 O O . LYS A 1 282 ? -0.772 -1.643 21.030 1.00 89.38 282 LYS A O 1
ATOM 2130 N N . LEU A 1 283 ? -0.814 -1.276 18.810 1.00 91.88 283 LEU A N 1
ATOM 2131 C CA . LEU A 1 283 ? 0.193 -2.274 18.460 1.00 91.88 283 LEU A CA 1
ATOM 2132 C C . LEU A 1 283 ? 1.156 -1.759 17.383 1.00 91.88 283 LEU A C 1
ATOM 2134 O O . LEU A 1 283 ? 0.742 -1.152 16.396 1.00 91.88 283 LEU A O 1
ATOM 2138 N N . LEU A 1 284 ? 2.443 -2.055 17.564 1.00 89.69 284 LEU A N 1
ATOM 2139 C CA . LEU A 1 284 ? 3.489 -1.845 16.567 1.00 89.69 284 LEU A CA 1
ATOM 2140 C C . LEU A 1 284 ? 4.006 -3.212 16.117 1.00 89.69 284 LEU A C 1
ATOM 2142 O O . LEU A 1 284 ? 4.536 -3.979 16.922 1.00 89.69 284 LEU A O 1
ATOM 2146 N N . LEU A 1 285 ? 3.839 -3.524 14.836 1.00 85.69 285 LEU A N 1
ATOM 2147 C CA . LEU A 1 285 ? 4.390 -4.719 14.213 1.00 85.69 285 LEU A CA 1
ATOM 2148 C C . LEU A 1 285 ? 5.704 -4.341 13.540 1.00 85.69 285 LEU A C 1
ATOM 2150 O O . LEU A 1 285 ? 5.756 -3.418 12.737 1.00 85.69 285 LEU A O 1
ATOM 2154 N N . ARG A 1 286 ? 6.782 -5.065 13.829 1.00 74.12 286 ARG A N 1
ATOM 2155 C CA . ARG A 1 286 ? 8.022 -4.872 13.077 1.00 74.12 286 ARG A CA 1
ATOM 2156 C C . ARG A 1 286 ? 7.931 -5.641 11.764 1.00 74.12 286 ARG A C 1
ATOM 2158 O O . ARG A 1 286 ? 8.037 -6.869 11.765 1.00 74.12 286 ARG A O 1
ATOM 2165 N N . ALA A 1 287 ? 7.788 -4.931 10.650 1.00 60.34 287 ALA A N 1
ATOM 2166 C CA . ALA A 1 287 ? 7.992 -5.525 9.338 1.00 60.34 287 ALA A CA 1
ATOM 2167 C C . ALA A 1 287 ? 9.498 -5.734 9.129 1.00 60.34 287 ALA A C 1
ATOM 2169 O O . ALA A 1 287 ? 10.269 -4.782 9.014 1.00 60.34 287 ALA A O 1
ATOM 2170 N N . ARG A 1 288 ? 9.955 -6.990 9.107 1.00 51.78 288 ARG A N 1
ATOM 2171 C CA . ARG A 1 288 ? 11.324 -7.286 8.679 1.00 51.78 288 ARG A CA 1
ATOM 2172 C C . ARG A 1 288 ? 11.343 -7.207 7.157 1.00 51.78 288 ARG A C 1
ATOM 2174 O O . ARG A 1 288 ? 10.788 -8.089 6.507 1.00 51.78 288 ARG A O 1
ATOM 2181 N N . GLN A 1 289 ? 11.987 -6.187 6.593 1.00 43.91 289 GLN A N 1
ATOM 2182 C CA . GLN A 1 289 ? 12.360 -6.228 5.181 1.00 43.91 289 GLN A CA 1
ATOM 2183 C C . GLN A 1 289 ? 13.296 -7.425 5.004 1.00 43.91 289 GLN A C 1
ATOM 2185 O O . GLN A 1 289 ? 14.441 -7.429 5.463 1.00 43.91 289 GLN A O 1
ATOM 2190 N N . LEU A 1 290 ? 12.780 -8.494 4.400 1.00 34.47 290 LEU A N 1
ATOM 2191 C CA . LEU A 1 290 ? 13.635 -9.498 3.799 1.00 34.47 290 LEU A CA 1
ATOM 2192 C C . LEU A 1 290 ? 14.340 -8.759 2.669 1.00 34.47 290 LEU A C 1
ATOM 2194 O O . LEU A 1 290 ? 13.729 -8.457 1.649 1.00 34.47 290 LEU A O 1
ATOM 2198 N N . HIS A 1 291 ? 15.609 -8.405 2.869 1.00 33.34 291 HIS A N 1
ATOM 2199 C CA . HIS A 1 291 ? 16.464 -8.193 1.718 1.00 33.34 291 HIS A CA 1
ATOM 2200 C C . HIS A 1 291 ? 16.351 -9.478 0.903 1.00 33.34 291 HIS A C 1
ATOM 2202 O O . HIS A 1 291 ? 16.734 -10.543 1.394 1.00 33.34 291 HIS A O 1
ATOM 2208 N N . GLU A 1 292 ? 15.779 -9.387 -0.298 1.00 35.06 292 GLU A N 1
ATOM 2209 C CA . GLU A 1 292 ? 16.012 -10.370 -1.345 1.00 35.06 292 GLU A CA 1
ATOM 2210 C C . GLU A 1 292 ? 17.520 -10.346 -1.597 1.00 35.06 292 GLU A C 1
ATOM 2212 O O . GLU A 1 292 ? 18.038 -9.623 -2.447 1.00 35.06 292 GLU A O 1
ATOM 2217 N N . GLY A 1 293 ? 18.258 -11.072 -0.759 1.00 30.14 293 GLY A N 1
ATOM 2218 C CA . GLY A 1 293 ? 19.615 -11.456 -1.052 1.00 30.14 293 GLY A CA 1
ATOM 2219 C C . GLY A 1 293 ? 19.502 -12.260 -2.321 1.00 30.14 293 GLY A C 1
ATOM 2220 O O . GLY A 1 293 ? 18.964 -13.358 -2.268 1.00 30.14 293 GLY A O 1
ATOM 2221 N N . SER A 1 294 ? 19.900 -11.642 -3.432 1.00 34.66 294 SER A N 1
ATOM 2222 C CA . SER A 1 294 ? 20.495 -12.284 -4.596 1.00 34.66 294 SER A CA 1
ATOM 2223 C C . SER A 1 294 ? 20.359 -13.805 -4.564 1.00 34.66 294 SER A C 1
ATOM 2225 O O . SER A 1 294 ? 21.322 -14.529 -4.303 1.00 34.66 294 SER A O 1
ATOM 2227 N N . GLU A 1 295 ? 19.149 -14.299 -4.841 1.00 30.56 295 GLU A N 1
ATOM 2228 C CA . GLU A 1 295 ? 18.997 -15.666 -5.301 1.00 30.56 295 GLU A CA 1
ATOM 2229 C C . GLU A 1 295 ? 19.751 -15.694 -6.623 1.00 30.56 295 GLU A C 1
ATOM 2231 O O . GLU A 1 295 ? 19.302 -15.172 -7.646 1.00 30.56 295 GLU A O 1
ATOM 2236 N N . LYS A 1 296 ? 20.984 -16.201 -6.543 1.00 34.91 296 LYS A N 1
ATOM 2237 C CA . LYS A 1 296 ? 21.745 -16.659 -7.690 1.00 34.91 296 LYS A CA 1
ATOM 2238 C C . LYS A 1 296 ? 20.856 -17.665 -8.420 1.00 34.91 296 LYS A C 1
ATOM 2240 O O . LYS A 1 296 ? 20.724 -18.802 -7.975 1.00 34.91 296 LYS A O 1
ATOM 2245 N N . LEU A 1 297 ? 20.259 -17.209 -9.511 1.00 31.23 297 LEU A N 1
ATOM 2246 C CA . LEU A 1 297 ? 19.844 -18.019 -10.646 1.00 31.23 297 LEU A CA 1
ATOM 2247 C C . LEU A 1 297 ? 20.756 -17.642 -11.806 1.00 31.23 297 LEU A C 1
ATOM 2249 O O . LEU A 1 297 ? 20.862 -16.423 -12.078 1.00 31.23 297 LEU A O 1
#

Sequence (297 aa):
MTDAAASSSRRRMEPVRRHLLPRPPPVLSLNQLSAPEAGQIPVIIGGMVLDIHAKPSVPPHPGTTVPGMVKYIGGGVARNIAECMAKLGTQPLMISVIGDDMAGDFLLKYWRLAGLCTDGVPNAKDTEVPDVTTPVVSNVFDGNGELFAGVASVQAVETFLTPSWIYQFYRRISTAPLLMLDANLSPESLQAACKIAYESGVPVLFEPVSVVKSSRIAPIAEHITCTSPNEIELIAMANALSTPGKYNFVKLEQCNNKAESVDYLFEMLSPAMFFLLEKGIKLLLRARQLHEGSEKL

Foldseek 3Di:
DPPPVVVVVCVVCVVVVVVPDDDDDPPDDPVPLDPADPPAAEEFEWAWEWEKEWEAPAFDDPPDDGHTDIDIDTDTPSLVVQLVCLVVPGAHHYAYEAEPDPNRVVNVVVCVVSVHDCPNYDYVVRDPDPDQHHWYKYFYAGNVRHTPDIDTPLCSSQVPLALVSVVVCLVSLLSHLEYEYELSYHLRSLVSSLVSCVVSVHAYEYEQNDLVSLLSCQVRLQSHQEYADALSSLQSNLCSNDDHDDADDDDPPDDPDPVVVVVVSCVRSVVSVVSSVVSNHNYYHHDPPPPPPDPPD

pLDDT: mean 82.65, std 19.36, range [30.14, 98.62]

Radius of gyration: 23.56 Å; chains: 1; bounding box: 65×39×83 Å